Protein AF-A0A7S4BM54-F1 (afdb_monomer_lite)

Secondary structure (DSSP, 8-state):
-HHHHHHHHHHHHHHHHHHTB-TTSPBPPGGGG-TTT-TTSHHHHHHH-SSHHHHHHHHHHHHHHHHHHSSSS-------------------SHHHHHHHHHHHHHHHHHHHHHHHHHTT---TT-HHHHHHHHHHHHTTTSTT--------GGGHHHHHHHHHHHTT-PPPTT---SSS-SS------GGGSGGGSPPPSS-HHHHHHHHHH-HHHHHHHHHHTHHHHHHH-PPPPGGGTT-GGGGGG-S----

Radius of gyration: 24.76 Å; chains: 1; bounding box: 57×51×78 Å

Foldseek 3Di:
DLVVLLLVLLVQLVLCLVVCAAPLLHRHDCQCADPPPRLSHLNNCVVQFQQSVLQVQLVVLVVVVVVVVPPPDDDDDDDDDDDDDDDPDPPPPPVVVSVVSNLVSLLSNLVRSLVCLLVLRDGRSCCSSNVQVCCVVVCPVCVPPDDPADADPVPNLVRQLVVCVVVVPDPDPPDDQPDPRPHDDDPRPPSPPPVNTDDRSDDSVSNVVSCVVPLVSLLSSCLSCVCCCPVVVDDRDPSNPPRPSCVVVPPDPDD

pLDDT: mean 73.87, std 16.99, range [38.0, 97.69]

Structure (mmCIF, N/CA/C/O backbone):
data_AF-A0A7S4BM54-F1
#
_entry.id   AF-A0A7S4BM54-F1
#
loop_
_atom_site.group_PDB
_atom_site.id
_atom_site.type_symbol
_atom_site.label_atom_id
_atom_site.label_alt_id
_atom_site.label_comp_id
_atom_site.label_asym_id
_atom_site.label_entity_id
_atom_site.label_seq_id
_atom_site.pdbx_PDB_ins_code
_atom_site.Cartn_x
_atom_site.Cartn_y
_atom_site.Cartn_z
_atom_site.occupancy
_atom_site.B_iso_or_equiv
_atom_site.auth_seq_id
_atom_site.auth_comp_id
_atom_site.auth_asym_id
_atom_site.auth_atom_id
_atom_site.pdbx_PDB_model_num
ATOM 1 N N . GLU A 1 1 ? -3.125 7.825 11.915 1.00 85.25 1 GLU A N 1
ATOM 2 C CA . GLU A 1 1 ? -4.399 7.607 11.208 1.00 85.25 1 GLU A CA 1
ATOM 3 C C . GLU A 1 1 ? -4.199 6.401 10.283 1.00 85.25 1 GLU A C 1
ATOM 5 O O . GLU A 1 1 ? -3.210 6.404 9.547 1.00 85.25 1 GLU A O 1
ATOM 10 N N . PRO A 1 2 ? -4.967 5.306 10.448 1.00 86.75 2 PRO A N 1
ATOM 11 C CA . PRO A 1 2 ? -4.706 4.036 9.760 1.00 86.75 2 PRO A CA 1
ATOM 12 C C . PRO A 1 2 ? -4.848 4.083 8.234 1.00 86.75 2 PRO A C 1
ATOM 14 O O . PRO A 1 2 ? -4.003 3.514 7.543 1.00 86.75 2 PRO A O 1
ATOM 17 N N . ILE A 1 3 ? -5.817 4.826 7.691 1.00 90.50 3 ILE A N 1
ATOM 18 C CA . ILE A 1 3 ? -6.001 4.931 6.235 1.00 90.50 3 ILE A CA 1
ATOM 19 C C . ILE A 1 3 ? -4.800 5.628 5.591 1.00 90.50 3 ILE A C 1
ATOM 21 O O . ILE A 1 3 ? -4.271 5.169 4.582 1.00 90.50 3 ILE A O 1
ATOM 25 N N . GLY A 1 4 ? -4.286 6.687 6.209 1.00 90.75 4 GLY A N 1
ATOM 26 C CA . GLY A 1 4 ? -3.081 7.370 5.756 1.00 90.75 4 GLY A CA 1
ATOM 27 C C . GLY A 1 4 ? -1.843 6.474 5.762 1.00 90.75 4 GLY A C 1
ATOM 28 O O . GLY A 1 4 ? -0.995 6.620 4.881 1.00 90.75 4 GLY A O 1
ATOM 29 N N . ARG A 1 5 ? -1.750 5.511 6.693 1.00 87.25 5 ARG A N 1
ATOM 30 C CA . ARG A 1 5 ? -0.697 4.481 6.658 1.00 87.25 5 ARG A CA 1
ATOM 31 C C . ARG A 1 5 ? -0.871 3.554 5.462 1.00 87.25 5 ARG A C 1
ATOM 33 O O . ARG A 1 5 ? 0.091 3.381 4.726 1.00 87.25 5 ARG A O 1
ATOM 40 N N . PHE A 1 6 ? -2.079 3.046 5.221 1.00 90.88 6 PHE A N 1
ATOM 41 C CA . PHE A 1 6 ? -2.375 2.232 4.038 1.00 90.88 6 PHE A CA 1
ATOM 42 C C . PHE A 1 6 ? -1.980 2.942 2.733 1.00 90.88 6 PHE A C 1
ATOM 44 O O . PHE A 1 6 ? -1.243 2.383 1.919 1.00 90.88 6 PHE A O 1
ATOM 51 N N . VAL A 1 7 ? -2.390 4.205 2.564 1.00 93.31 7 VAL A N 1
ATOM 52 C CA . VAL A 1 7 ? -2.039 5.008 1.379 1.00 93.31 7 VAL A CA 1
ATOM 53 C C . VAL A 1 7 ? -0.525 5.203 1.267 1.00 93.31 7 VAL A C 1
ATOM 55 O O . VAL A 1 7 ? 0.030 5.091 0.175 1.00 93.31 7 VAL A O 1
ATOM 58 N N . ALA A 1 8 ? 0.169 5.472 2.377 1.00 89.19 8 ALA A N 1
ATOM 59 C CA . ALA A 1 8 ? 1.625 5.585 2.369 1.00 89.19 8 ALA A CA 1
ATOM 60 C C . ALA A 1 8 ? 2.304 4.270 1.949 1.00 89.19 8 ALA A C 1
ATOM 62 O O . ALA A 1 8 ? 3.226 4.309 1.136 1.00 89.19 8 ALA A O 1
ATOM 63 N N . SER A 1 9 ? 1.815 3.126 2.432 1.00 88.38 9 SER A N 1
ATOM 64 C CA . SER A 1 9 ? 2.368 1.811 2.103 1.00 88.38 9 SER A CA 1
ATOM 65 C C . SER A 1 9 ? 2.139 1.407 0.644 1.00 88.38 9 SER A C 1
ATOM 67 O O . SER A 1 9 ? 3.041 0.824 0.049 1.00 88.38 9 SER A O 1
ATOM 69 N N . ILE A 1 10 ? 1.004 1.771 0.025 1.00 91.94 10 ILE A N 1
ATOM 70 C CA . ILE A 1 10 ? 0.816 1.609 -1.434 1.00 91.94 10 ILE A CA 1
ATOM 71 C C . ILE A 1 10 ? 1.948 2.316 -2.182 1.00 91.94 10 ILE A C 1
ATOM 73 O O . ILE A 1 10 ? 2.591 1.733 -3.052 1.00 91.94 10 ILE A O 1
ATOM 77 N N . PHE A 1 11 ? 2.189 3.584 -1.847 1.00 90.69 11 PHE A N 1
ATOM 78 C CA . PHE A 1 11 ? 3.183 4.403 -2.538 1.00 90.69 11 PHE A CA 1
ATOM 79 C C . PHE A 1 11 ? 4.587 3.851 -2.354 1.00 90.69 11 PHE A C 1
ATOM 81 O O . PHE A 1 11 ? 5.348 3.799 -3.310 1.00 90.69 11 PHE A O 1
ATOM 88 N N . GLU A 1 12 ? 4.901 3.377 -1.158 1.00 85.75 12 GLU A N 1
ATOM 89 C CA . GLU A 1 12 ? 6.170 2.725 -0.878 1.00 85.75 12 GLU A CA 1
ATOM 90 C C . GLU A 1 12 ? 6.376 1.456 -1.719 1.00 85.75 12 GLU A C 1
ATOM 92 O O . GLU A 1 12 ? 7.432 1.305 -2.331 1.00 85.75 12 GLU A O 1
ATOM 97 N N . VAL A 1 13 ? 5.363 0.587 -1.830 1.00 88.69 13 VAL A N 1
ATOM 98 C CA . VAL A 1 13 ? 5.416 -0.599 -2.706 1.00 88.69 13 VAL A CA 1
ATOM 99 C C . VAL A 1 13 ? 5.668 -0.188 -4.156 1.00 88.69 13 VAL A C 1
ATOM 101 O O . VAL A 1 13 ? 6.574 -0.714 -4.803 1.00 88.69 13 VAL A O 1
ATOM 104 N N . LEU A 1 14 ? 4.885 0.763 -4.668 1.00 90.19 14 LEU A N 1
ATOM 105 C CA . LEU A 1 14 ? 4.969 1.196 -6.062 1.00 90.19 14 LEU A CA 1
ATOM 106 C C . LEU A 1 14 ? 6.303 1.884 -6.371 1.00 90.19 14 LEU A C 1
ATOM 108 O O . LEU A 1 14 ? 6.924 1.581 -7.389 1.00 90.19 14 LEU A O 1
ATOM 112 N N . GLU A 1 15 ? 6.764 2.776 -5.492 1.00 86.12 15 GLU A N 1
ATOM 113 C CA . GLU A 1 15 ? 8.052 3.460 -5.620 1.00 86.12 15 GLU A CA 1
ATOM 114 C C . GLU A 1 15 ? 9.202 2.457 -5.630 1.00 86.12 15 GLU A C 1
ATOM 116 O O . GLU A 1 15 ? 10.060 2.540 -6.507 1.00 86.12 15 GLU A O 1
ATOM 121 N N . ARG A 1 16 ? 9.218 1.493 -4.703 1.00 83.38 16 ARG A N 1
ATOM 122 C CA . ARG A 1 16 ? 10.263 0.462 -4.645 1.00 83.38 16 ARG A CA 1
ATOM 123 C C . ARG A 1 16 ? 10.266 -0.401 -5.896 1.00 83.38 16 ARG A C 1
ATOM 125 O O . ARG A 1 16 ? 11.326 -0.641 -6.471 1.00 83.38 16 ARG A O 1
ATOM 132 N N . LEU A 1 17 ? 9.086 -0.814 -6.360 1.00 85.56 17 LEU A N 1
ATOM 133 C CA . LEU A 1 17 ? 8.970 -1.664 -7.539 1.00 85.56 17 LEU A CA 1
ATOM 134 C C . LEU A 1 17 ? 9.463 -0.957 -8.807 1.00 85.56 17 LEU A C 1
ATOM 136 O O . LEU A 1 17 ? 10.240 -1.534 -9.568 1.00 85.56 17 LEU A O 1
ATOM 140 N N . ILE A 1 18 ? 9.024 0.288 -9.014 1.00 84.50 18 ILE A N 1
ATOM 141 C CA . ILE A 1 18 ? 9.317 1.072 -10.219 1.00 84.50 18 ILE A CA 1
ATOM 142 C C . ILE A 1 18 ? 10.768 1.558 -10.221 1.00 84.50 18 ILE A C 1
ATOM 144 O O . ILE A 1 18 ? 11.438 1.464 -11.248 1.00 84.50 18 ILE A O 1
ATOM 148 N N . ASN A 1 19 ? 11.269 2.037 -9.079 1.00 82.00 19 ASN A N 1
ATOM 149 C CA . ASN A 1 19 ? 12.640 2.545 -8.965 1.00 82.00 19 ASN A CA 1
ATOM 150 C C . ASN A 1 19 ? 13.676 1.443 -8.727 1.00 82.00 19 ASN A C 1
ATOM 152 O O . ASN A 1 19 ? 14.871 1.714 -8.773 1.00 82.00 19 ASN A O 1
ATOM 156 N N . ARG A 1 20 ? 13.230 0.207 -8.478 1.00 86.50 20 ARG A N 1
ATOM 157 C CA . ARG A 1 20 ? 14.084 -0.924 -8.107 1.00 86.50 20 ARG A CA 1
ATOM 158 C C . ARG A 1 20 ? 14.929 -0.656 -6.870 1.00 86.50 20 ARG A C 1
ATOM 160 O O . ARG A 1 20 ? 16.085 -1.051 -6.826 1.00 86.50 20 ARG A O 1
ATOM 167 N N . VAL A 1 21 ? 14.348 -0.003 -5.868 1.00 81.00 21 VAL A N 1
ATOM 168 C CA . VAL A 1 21 ? 15.025 0.334 -4.606 1.00 81.00 21 VAL A CA 1
ATOM 169 C C . VAL A 1 21 ? 14.474 -0.476 -3.437 1.00 81.00 21 VAL A C 1
ATOM 171 O O . VAL A 1 21 ? 13.279 -0.763 -3.369 1.00 81.00 21 VAL A O 1
ATOM 174 N N . SER A 1 22 ? 15.356 -0.863 -2.526 1.00 73.88 22 SER A N 1
ATOM 175 C CA . SER A 1 22 ? 15.054 -1.644 -1.330 1.00 73.88 22 SER A CA 1
ATOM 176 C C . SER A 1 22 ? 14.408 -0.766 -0.238 1.00 73.88 22 SER A C 1
ATOM 178 O O . SER A 1 22 ? 14.316 0.455 -0.393 1.00 73.88 22 SER A O 1
ATOM 180 N N . PRO A 1 23 ? 13.999 -1.343 0.909 1.00 66.56 23 PRO A N 1
ATOM 181 C CA . PRO A 1 23 ? 13.606 -0.560 2.082 1.00 66.56 23 PRO A CA 1
ATOM 182 C C . PRO A 1 23 ? 14.691 0.386 2.615 1.00 66.56 23 PRO A C 1
ATOM 184 O O . PRO A 1 23 ? 14.371 1.468 3.101 1.00 66.56 23 PRO A O 1
ATOM 187 N N . SER A 1 24 ? 15.970 -0.002 2.519 1.00 64.31 24 SER A N 1
ATOM 188 C CA . SER A 1 24 ? 17.108 0.864 2.866 1.00 64.31 24 SER A CA 1
ATOM 189 C C . SER A 1 24 ? 17.326 1.975 1.834 1.00 64.31 24 SER A C 1
ATOM 191 O O . SER A 1 24 ? 17.975 2.973 2.142 1.00 64.31 24 SER A O 1
ATOM 193 N N . GLY A 1 25 ? 16.717 1.838 0.652 1.00 69.06 25 GLY A N 1
ATOM 194 C CA . GLY A 1 25 ? 16.826 2.733 -0.492 1.00 69.06 25 GLY A CA 1
ATOM 195 C C . GLY A 1 25 ? 17.888 2.295 -1.514 1.00 69.06 25 GLY A C 1
ATOM 196 O O . GLY A 1 25 ? 17.939 2.816 -2.627 1.00 69.06 25 GLY A O 1
ATOM 197 N N . GLU A 1 26 ? 18.693 1.291 -1.184 1.00 76.12 26 GLU A N 1
ATOM 198 C CA . GLU A 1 26 ? 19.717 0.758 -2.078 1.00 76.12 26 GLU A CA 1
ATOM 199 C C . GLU A 1 26 ? 19.082 0.149 -3.333 1.00 76.12 26 GLU A C 1
ATOM 201 O O . GLU A 1 26 ? 17.988 -0.420 -3.285 1.00 76.12 26 GLU A O 1
ATOM 206 N N . LEU A 1 27 ? 19.778 0.219 -4.470 1.00 82.62 27 LEU A N 1
ATOM 207 C CA . LEU A 1 27 ? 19.321 -0.456 -5.680 1.00 82.62 27 LEU A CA 1
ATOM 208 C C . LEU A 1 27 ? 19.253 -1.971 -5.426 1.00 82.62 27 LEU A C 1
ATOM 210 O O . LEU A 1 27 ? 20.235 -2.593 -5.022 1.00 82.62 27 LEU A O 1
ATOM 214 N N . MET A 1 28 ? 18.092 -2.566 -5.676 1.00 82.25 28 MET A N 1
ATOM 215 C CA . MET A 1 28 ? 17.886 -4.002 -5.558 1.00 82.25 28 MET A CA 1
ATOM 216 C C . MET A 1 28 ? 18.603 -4.745 -6.682 1.00 82.25 28 MET A C 1
ATOM 218 O O . MET A 1 28 ? 18.682 -4.274 -7.820 1.00 82.25 28 MET A O 1
ATOM 222 N N . ASP A 1 29 ? 19.085 -5.944 -6.360 1.00 87.62 29 ASP A N 1
ATOM 223 C CA . ASP A 1 29 ? 19.767 -6.807 -7.318 1.00 87.62 29 ASP A CA 1
ATOM 224 C C . ASP A 1 29 ? 18.873 -7.094 -8.536 1.00 87.62 29 ASP A C 1
ATOM 226 O O . ASP A 1 29 ? 17.677 -7.374 -8.408 1.00 87.62 29 ASP A O 1
ATOM 230 N N . ALA A 1 30 ? 19.450 -7.040 -9.738 1.00 89.19 30 ALA A N 1
ATOM 231 C CA . ALA A 1 30 ? 18.713 -7.260 -10.978 1.00 89.19 30 ALA A CA 1
ATOM 232 C C . ALA A 1 30 ? 18.028 -8.638 -11.024 1.00 89.19 30 ALA A C 1
ATOM 234 O O . ALA A 1 30 ? 16.955 -8.754 -11.621 1.00 89.19 30 ALA A O 1
ATOM 235 N N . SER A 1 31 ? 18.596 -9.654 -10.362 1.00 90.19 31 SER A N 1
ATOM 236 C CA . SER A 1 31 ? 18.012 -10.996 -10.226 1.00 90.19 31 SER A CA 1
ATOM 237 C C . SER A 1 31 ? 16.622 -10.990 -9.587 1.00 90.19 31 SER A C 1
ATOM 239 O O . SER A 1 31 ? 15.810 -11.855 -9.916 1.00 90.19 31 SER A O 1
ATOM 241 N N . MET A 1 32 ? 16.293 -9.977 -8.773 1.00 86.38 32 MET A N 1
ATOM 242 C CA . MET A 1 32 ? 14.955 -9.807 -8.197 1.00 86.38 32 MET A CA 1
ATOM 243 C C . MET A 1 32 ? 13.871 -9.658 -9.273 1.00 86.38 32 MET A C 1
ATOM 245 O O . MET A 1 32 ? 12.721 -10.024 -9.044 1.00 86.38 32 MET A O 1
ATOM 249 N N . TYR A 1 33 ? 14.239 -9.157 -10.453 1.00 88.50 33 TYR A N 1
ATOM 250 C CA . TYR A 1 33 ? 13.338 -8.815 -11.556 1.00 88.50 33 TYR A CA 1
ATOM 251 C C . TYR A 1 33 ? 13.449 -9.751 -12.761 1.00 88.50 33 TYR A C 1
ATOM 253 O O . TYR A 1 33 ? 12.728 -9.571 -13.743 1.00 88.50 33 TYR A O 1
ATOM 261 N N . VAL A 1 34 ? 14.368 -10.719 -12.729 1.00 90.81 34 VAL A N 1
ATOM 262 C CA . VAL A 1 34 ? 14.611 -11.621 -13.860 1.00 90.81 34 VAL A CA 1
ATOM 263 C C . VAL A 1 34 ? 13.415 -12.548 -14.061 1.00 90.81 34 VAL A C 1
ATOM 265 O O . VAL A 1 34 ? 12.953 -13.210 -13.137 1.00 90.81 34 VAL A O 1
ATOM 268 N N . GLU A 1 35 ? 12.922 -12.627 -15.291 1.00 91.06 35 GLU A N 1
ATOM 269 C CA . GLU A 1 35 ? 11.864 -13.564 -15.659 1.00 91.06 35 GLU A CA 1
ATOM 270 C C . GLU A 1 35 ? 12.379 -15.017 -15.721 1.00 91.06 35 GLU A C 1
ATOM 272 O O . GLU A 1 35 ? 13.525 -15.247 -16.114 1.00 91.06 35 GLU A O 1
ATOM 277 N N . PRO A 1 36 ? 11.537 -16.021 -15.406 1.00 86.06 36 PRO A N 1
ATOM 278 C CA . PRO A 1 36 ? 10.170 -15.907 -14.885 1.00 86.06 36 PRO A CA 1
ATOM 279 C C . PRO A 1 36 ? 10.086 -15.985 -13.353 1.00 86.06 36 PRO A C 1
ATOM 281 O O . PRO A 1 36 ? 8.991 -16.069 -12.803 1.00 86.06 36 PRO A O 1
ATOM 284 N N . SER A 1 37 ? 11.229 -16.084 -12.669 1.00 85.12 37 SER A N 1
ATOM 285 C CA . SER A 1 37 ? 11.307 -16.561 -11.283 1.00 85.12 37 SER A CA 1
ATOM 286 C C . SER A 1 37 ? 11.770 -15.518 -10.274 1.00 85.12 37 SER A C 1
ATOM 288 O O . SER A 1 37 ? 11.737 -15.790 -9.076 1.00 85.12 37 SER A O 1
ATOM 290 N N . GLY A 1 38 ? 12.220 -14.348 -10.725 1.00 86.94 38 GLY A N 1
ATOM 291 C CA . GLY A 1 38 ? 12.549 -13.240 -9.839 1.00 86.94 38 GLY A CA 1
ATOM 292 C C . GLY A 1 38 ? 11.322 -12.880 -8.990 1.00 86.94 38 GLY A C 1
ATOM 293 O O . GLY A 1 38 ? 10.222 -12.781 -9.544 1.00 86.94 38 GLY A O 1
ATOM 294 N N . PRO A 1 39 ? 11.460 -12.692 -7.666 1.00 84.25 39 PRO A N 1
ATOM 295 C CA . PRO A 1 39 ? 10.330 -12.424 -6.770 1.00 84.25 39 PRO A CA 1
ATOM 296 C C . PRO A 1 39 ? 9.548 -11.148 -7.117 1.00 84.25 39 PRO A C 1
ATOM 298 O O . PRO A 1 39 ? 8.388 -11.022 -6.735 1.00 84.25 39 PRO A O 1
ATOM 301 N N . LEU A 1 40 ? 10.166 -10.220 -7.849 1.00 87.06 40 LEU A N 1
ATOM 302 C CA . LEU A 1 40 ? 9.572 -8.983 -8.359 1.00 87.06 40 LEU A CA 1
ATOM 303 C C . LEU A 1 40 ? 9.440 -8.986 -9.895 1.00 87.06 40 LEU A C 1
ATOM 305 O O . LEU A 1 40 ? 9.261 -7.931 -10.505 1.00 87.06 40 LEU A O 1
ATOM 309 N N . SER A 1 41 ? 9.552 -10.152 -10.538 1.00 89.69 41 SER A N 1
ATOM 310 C CA . SER A 1 41 ? 9.290 -10.302 -11.974 1.00 89.69 41 SER A CA 1
ATOM 311 C C . SER A 1 41 ? 7.808 -10.069 -12.290 1.00 89.69 41 SER A C 1
ATOM 313 O O . SER A 1 41 ? 6.931 -10.293 -11.448 1.00 89.69 41 SER A O 1
ATOM 315 N N . ALA A 1 42 ? 7.502 -9.640 -13.515 1.00 90.38 42 ALA A N 1
ATOM 316 C CA . ALA A 1 42 ? 6.129 -9.365 -13.926 1.00 90.38 42 ALA A CA 1
ATOM 317 C C . ALA A 1 42 ? 5.278 -10.645 -13.925 1.00 90.38 42 ALA A C 1
ATOM 319 O O . ALA A 1 42 ? 4.100 -10.598 -13.554 1.00 90.38 42 ALA A O 1
ATOM 320 N N . THR A 1 43 ? 5.866 -11.796 -14.279 1.00 91.12 43 THR A N 1
ATOM 321 C CA . THR A 1 43 ? 5.177 -13.095 -14.199 1.00 91.12 43 THR A CA 1
ATOM 322 C C . THR A 1 43 ? 4.810 -13.460 -12.766 1.00 91.12 43 THR A C 1
ATOM 324 O O . THR A 1 43 ? 3.687 -13.902 -12.531 1.00 91.12 43 THR A O 1
ATOM 327 N N . VAL A 1 44 ? 5.716 -13.274 -11.801 1.00 88.50 44 VAL A N 1
ATOM 328 C CA . VAL A 1 44 ? 5.409 -13.567 -10.393 1.00 88.50 44 VAL A CA 1
ATOM 329 C C . VAL A 1 44 ? 4.337 -12.610 -9.882 1.00 88.50 44 VAL A C 1
ATOM 331 O O . VAL A 1 44 ? 3.294 -13.078 -9.437 1.00 88.50 44 VAL A O 1
ATOM 334 N N . LEU A 1 45 ? 4.529 -11.296 -10.034 1.00 90.19 45 LEU A N 1
ATOM 335 C CA . LEU A 1 45 ? 3.586 -10.290 -9.530 1.00 90.19 45 LEU A CA 1
ATOM 336 C C . LEU A 1 45 ? 2.185 -10.446 -10.129 1.00 90.19 45 LEU A C 1
ATOM 338 O O . LEU A 1 45 ? 1.204 -10.406 -9.402 1.00 90.19 45 LEU A O 1
ATOM 342 N N . SER A 1 46 ? 2.071 -10.696 -11.436 1.00 90.62 46 SER A N 1
ATOM 343 C CA . SER A 1 46 ? 0.762 -10.919 -12.075 1.00 90.62 46 SER A CA 1
ATOM 344 C C . SER A 1 46 ? 0.023 -12.164 -11.577 1.00 90.62 46 SER A C 1
ATOM 346 O O . SER A 1 46 ? -1.192 -12.249 -11.744 1.00 90.62 46 SER A O 1
ATOM 348 N N . ARG A 1 47 ? 0.734 -13.135 -10.992 1.00 89.44 47 ARG A N 1
ATOM 349 C CA . ARG A 1 47 ? 0.146 -14.361 -10.433 1.00 89.44 47 ARG A CA 1
ATOM 350 C C . ARG A 1 47 ? -0.127 -14.265 -8.941 1.00 89.44 47 ARG A C 1
ATOM 352 O O . ARG A 1 47 ? -0.981 -14.998 -8.452 1.00 89.44 47 ARG A O 1
ATOM 359 N N . THR A 1 48 ? 0.631 -13.443 -8.224 1.00 86.38 48 THR A N 1
ATOM 360 C CA . THR A 1 48 ? 0.576 -13.376 -6.761 1.00 86.38 48 THR A CA 1
ATOM 361 C C . THR A 1 48 ? -0.157 -12.154 -6.240 1.00 86.38 48 THR A C 1
ATOM 363 O O . THR A 1 48 ? -0.538 -12.170 -5.075 1.00 86.38 48 THR A O 1
ATOM 366 N N . THR A 1 49 ? -0.375 -11.122 -7.060 1.00 92.00 49 THR A N 1
ATOM 367 C CA . THR A 1 49 ? -1.035 -9.890 -6.622 1.00 92.00 49 THR A CA 1
ATOM 368 C C . THR A 1 49 ? -2.172 -9.478 -7.547 1.00 92.00 49 THR A C 1
ATOM 370 O O . THR A 1 49 ? -2.112 -9.613 -8.773 1.00 92.00 49 THR A O 1
ATOM 373 N N . SER A 1 50 ? -3.221 -8.926 -6.946 1.00 94.88 50 SER A N 1
ATOM 374 C CA . SER A 1 50 ? -4.395 -8.415 -7.655 1.00 94.88 50 SER A CA 1
ATOM 375 C C . SER A 1 50 ? -4.170 -6.989 -8.165 1.00 94.88 50 SER A C 1
ATOM 377 O O . SER A 1 50 ? -4.778 -6.576 -9.151 1.00 94.88 50 SER A O 1
ATOM 379 N N . TRP A 1 51 ? -3.278 -6.222 -7.527 1.00 94.25 51 TRP A N 1
ATOM 380 C CA . TRP A 1 51 ? -3.003 -4.823 -7.887 1.00 94.25 51 TRP A CA 1
ATOM 381 C C . TRP A 1 51 ? -2.082 -4.659 -9.109 1.00 94.25 51 TRP A C 1
ATOM 383 O O . TRP A 1 51 ? -2.081 -3.598 -9.740 1.00 94.25 51 TRP A O 1
ATOM 393 N N . HIS A 1 52 ? -1.297 -5.677 -9.486 1.00 94.31 52 HIS A N 1
ATOM 394 C CA . HIS A 1 52 ? -0.272 -5.515 -10.525 1.00 94.31 52 HIS A CA 1
ATOM 395 C C . HIS A 1 52 ? -0.855 -5.268 -11.927 1.00 94.31 52 HIS A C 1
ATOM 397 O O . HIS A 1 52 ? -0.382 -4.381 -12.637 1.00 94.31 52 HIS A O 1
ATOM 403 N N . ALA A 1 53 ? -1.903 -5.989 -12.337 1.00 95.12 53 ALA A N 1
ATOM 404 C CA . ALA A 1 53 ? -2.528 -5.770 -13.648 1.00 95.12 53 ALA A CA 1
ATOM 405 C C . ALA A 1 53 ? -3.172 -4.365 -13.795 1.00 95.12 53 ALA A C 1
ATOM 407 O O . ALA A 1 53 ? -2.926 -3.699 -14.810 1.00 95.12 53 ALA A O 1
ATOM 408 N N . PRO A 1 54 ? -3.910 -3.842 -12.793 1.00 96.00 54 PRO A N 1
ATOM 409 C CA . PRO A 1 54 ? -4.349 -2.444 -12.780 1.00 96.00 54 PRO A CA 1
ATOM 410 C C . PRO A 1 54 ? -3.203 -1.428 -12.886 1.00 96.00 54 PRO A C 1
ATOM 412 O O . PRO A 1 54 ? -3.315 -0.448 -13.626 1.00 96.00 54 PRO A O 1
ATOM 415 N N . LEU A 1 55 ? -2.065 -1.673 -12.219 1.00 94.44 55 LEU A N 1
ATOM 416 C CA . LEU A 1 55 ? -0.887 -0.806 -12.339 1.00 94.44 55 LEU A CA 1
ATOM 417 C C . LEU A 1 55 ? -0.378 -0.743 -13.785 1.00 94.44 55 LEU A C 1
ATOM 419 O O . LEU A 1 55 ? -0.127 0.348 -14.298 1.00 94.44 55 LEU A O 1
ATOM 423 N N . GLN A 1 56 ? -0.255 -1.890 -14.458 1.00 94.12 56 GLN A N 1
ATOM 424 C CA . GLN A 1 56 ? 0.174 -1.933 -15.862 1.00 94.12 56 GLN A CA 1
ATOM 425 C C . GLN A 1 56 ? -0.787 -1.151 -16.770 1.00 94.12 56 GLN A C 1
ATOM 427 O O . GLN A 1 56 ? -0.349 -0.423 -17.663 1.00 94.12 56 GLN A O 1
ATOM 432 N N . THR A 1 57 ? -2.091 -1.223 -16.489 1.00 94.50 57 THR A N 1
ATOM 433 C CA . THR A 1 57 ? -3.113 -0.439 -17.199 1.00 94.50 57 THR A CA 1
ATOM 434 C C . THR A 1 57 ? -2.885 1.065 -17.021 1.00 94.50 57 THR A C 1
ATOM 436 O O . THR A 1 57 ? -2.874 1.808 -18.003 1.00 94.50 57 THR A O 1
ATOM 439 N N . LEU A 1 58 ? -2.622 1.528 -15.794 1.00 93.69 58 LEU A N 1
ATOM 440 C CA . LEU A 1 58 ? -2.325 2.941 -15.521 1.00 93.69 58 LEU A CA 1
ATOM 441 C C . LEU A 1 58 ? -1.061 3.427 -16.236 1.00 93.69 58 LEU A C 1
ATOM 443 O O . LEU A 1 58 ? -1.057 4.520 -16.809 1.00 93.69 58 LEU A O 1
ATOM 447 N N . LEU A 1 59 ? -0.002 2.616 -16.240 1.00 91.56 59 LEU A N 1
ATOM 448 C CA . LEU A 1 59 ? 1.241 2.937 -16.942 1.00 91.56 59 LEU A CA 1
ATOM 449 C C . LEU A 1 59 ? 1.016 3.054 -18.461 1.00 91.56 59 LEU A C 1
ATOM 451 O O . LEU A 1 59 ? 1.509 3.999 -19.083 1.00 91.56 59 LEU A O 1
ATOM 455 N N . ALA A 1 60 ? 0.211 2.162 -19.049 1.00 91.38 60 ALA A N 1
ATOM 456 C CA . ALA A 1 60 ? -0.132 2.194 -20.473 1.00 91.38 60 ALA A CA 1
ATOM 457 C C . ALA A 1 60 ? -0.971 3.429 -20.863 1.00 91.38 60 ALA A C 1
ATOM 459 O O . ALA A 1 60 ? -0.712 4.064 -21.894 1.00 91.38 60 ALA A O 1
ATOM 460 N N . LEU A 1 61 ? -1.941 3.815 -20.026 1.00 90.00 61 LEU A N 1
ATOM 461 C CA . LEU A 1 61 ? -2.756 5.021 -20.231 1.00 90.00 61 LEU A CA 1
ATOM 462 C C . LEU A 1 61 ? -1.901 6.300 -20.196 1.00 90.00 61 LEU A C 1
ATOM 464 O O . LEU A 1 61 ? -2.105 7.220 -20.997 1.00 90.00 61 LEU A O 1
ATOM 468 N N . ASN A 1 62 ? -0.899 6.346 -19.316 1.00 85.62 62 ASN A N 1
ATOM 469 C CA . ASN A 1 62 ? 0.006 7.489 -19.213 1.00 85.62 62 ASN A CA 1
ATOM 470 C C . ASN A 1 62 ? 0.970 7.585 -20.407 1.00 85.62 62 ASN A C 1
ATOM 472 O O . ASN A 1 62 ? 1.177 8.670 -20.951 1.00 85.62 62 ASN A O 1
ATOM 476 N N . GLY A 1 63 ? 1.500 6.451 -20.880 1.00 79.69 63 GLY A N 1
ATOM 477 C CA . GLY A 1 63 ? 2.343 6.408 -22.082 1.00 79.69 63 GLY A CA 1
ATOM 478 C C . GLY A 1 63 ? 1.602 6.847 -23.353 1.00 79.69 63 GLY A C 1
ATOM 479 O O . GLY A 1 63 ? 2.147 7.587 -24.174 1.00 79.69 63 GLY A O 1
ATOM 480 N N . SER A 1 64 ? 0.327 6.469 -23.479 1.00 71.06 64 SER A N 1
ATOM 481 C CA . SER A 1 64 ? -0.522 6.833 -24.626 1.00 71.06 64 SER A CA 1
ATOM 482 C C . SER A 1 64 ? -0.812 8.339 -24.697 1.00 71.06 64 SER A C 1
ATOM 484 O O . SER A 1 64 ? -0.887 8.915 -25.783 1.00 71.06 64 SER A O 1
ATOM 486 N N . SER A 1 65 ? -0.903 8.999 -23.539 1.00 60.25 65 SER A N 1
ATOM 487 C CA . SER A 1 65 ? -1.160 10.442 -23.432 1.00 60.25 65 SER A CA 1
ATOM 488 C C . SER A 1 65 ? 0.025 11.293 -23.914 1.00 60.25 65 SER A C 1
ATOM 490 O O . SER A 1 65 ? -0.167 12.382 -24.455 1.00 60.25 65 SER A O 1
ATOM 492 N N . HIS A 1 66 ? 1.257 10.785 -23.788 1.00 55.44 66 HIS A N 1
ATOM 493 C CA . HIS A 1 66 ? 2.458 11.463 -24.285 1.00 55.44 66 HIS A CA 1
ATOM 494 C C . HIS A 1 66 ? 2.687 11.272 -25.792 1.00 55.44 66 HIS A C 1
ATOM 496 O O . HIS A 1 66 ? 3.151 12.200 -26.456 1.00 55.44 66 HIS A O 1
ATOM 502 N N . ALA A 1 67 ? 2.310 10.121 -26.360 1.00 49.97 67 ALA A N 1
ATOM 503 C CA . ALA A 1 67 ? 2.448 9.864 -27.797 1.00 49.97 67 ALA A CA 1
ATOM 504 C C . ALA A 1 67 ? 1.500 10.729 -28.658 1.00 49.97 67 ALA A C 1
ATOM 506 O O . ALA A 1 67 ? 1.875 11.171 -29.747 1.00 49.97 67 ALA A O 1
ATOM 507 N N . ALA A 1 68 ? 0.297 11.032 -28.154 1.00 51.50 68 ALA A N 1
ATOM 508 C CA . ALA A 1 68 ? -0.696 11.838 -28.868 1.00 51.50 68 ALA A CA 1
ATOM 509 C C . ALA A 1 68 ? -0.286 13.318 -29.039 1.00 51.50 68 ALA A C 1
ATOM 511 O O . ALA A 1 68 ? -0.639 13.935 -30.042 1.00 51.50 68 ALA A O 1
ATOM 512 N N . ASN A 1 69 ? 0.510 13.874 -28.117 1.00 47.31 69 ASN A N 1
ATOM 513 C CA . ASN A 1 69 ? 0.971 15.269 -28.177 1.00 47.31 69 ASN A CA 1
ATOM 514 C C . ASN A 1 69 ? 2.287 15.469 -28.956 1.00 47.31 69 ASN A C 1
ATOM 516 O O . ASN A 1 69 ? 2.635 16.602 -29.279 1.00 47.31 69 ASN A O 1
ATOM 520 N N . GLY A 1 70 ? 3.016 14.397 -29.286 1.00 43.81 70 GLY A N 1
ATOM 521 C CA . GLY A 1 70 ? 4.299 14.469 -30.002 1.00 43.81 70 GLY A CA 1
ATOM 522 C C . GLY A 1 70 ? 4.203 14.450 -31.533 1.00 43.81 70 GLY A C 1
ATOM 523 O O . GLY A 1 70 ? 5.211 14.639 -32.206 1.00 43.81 70 GLY A O 1
ATOM 524 N N . SER A 1 71 ? 3.014 14.232 -32.104 1.00 44.72 71 SER A N 1
ATOM 525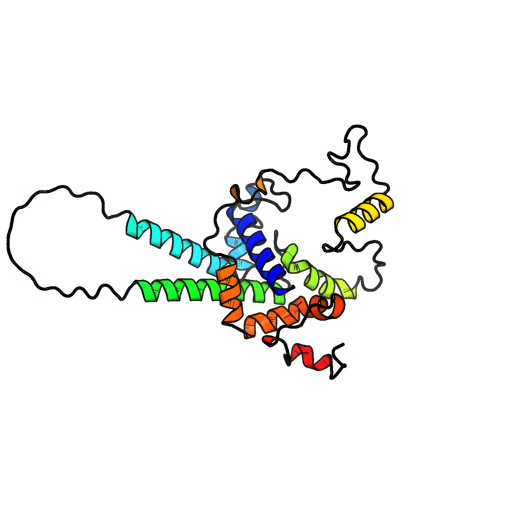 C CA . SER A 1 71 ? 2.847 13.999 -33.553 1.00 44.72 71 SER A CA 1
ATOM 526 C C . SER A 1 71 ? 2.450 15.242 -34.367 1.00 44.72 71 SER A C 1
ATOM 528 O O . SER A 1 71 ? 2.166 15.134 -35.558 1.00 44.72 71 SER A O 1
ATOM 530 N N . ALA A 1 72 ? 2.462 16.437 -33.768 1.00 45.00 72 ALA A N 1
ATOM 531 C CA . ALA A 1 72 ? 2.104 17.695 -34.433 1.00 45.00 72 ALA A CA 1
ATOM 532 C C . ALA A 1 72 ? 3.325 18.596 -34.706 1.00 45.00 72 ALA A C 1
ATOM 534 O O . ALA A 1 72 ? 3.303 19.777 -34.380 1.00 45.00 72 ALA A O 1
ATOM 535 N N . ALA A 1 73 ? 4.414 18.063 -35.272 1.00 48.09 73 ALA A N 1
ATOM 536 C CA . ALA A 1 73 ? 5.559 18.900 -35.650 1.00 48.09 73 ALA A CA 1
ATOM 537 C C . ALA A 1 73 ? 6.451 18.315 -36.760 1.00 48.09 73 ALA A C 1
ATOM 539 O O . ALA A 1 73 ? 7.667 18.307 -36.615 1.00 48.09 73 ALA A O 1
ATOM 540 N N . HIS A 1 74 ? 5.897 17.868 -37.894 1.00 47.16 74 HIS A N 1
ATOM 541 C CA . HIS A 1 74 ? 6.650 17.925 -39.158 1.00 47.16 74 HIS A CA 1
ATOM 542 C C . HIS A 1 74 ? 5.760 17.724 -40.391 1.00 47.16 74 HIS A C 1
ATOM 544 O O . HIS A 1 74 ? 5.481 16.600 -40.794 1.00 47.16 74 HIS A O 1
ATOM 550 N N . ARG A 1 75 ? 5.344 18.826 -41.022 1.00 41.47 75 ARG A N 1
ATOM 551 C CA . ARG A 1 75 ? 5.109 18.898 -42.473 1.00 41.47 75 ARG A CA 1
ATOM 552 C C . ARG A 1 75 ? 5.137 20.362 -42.898 1.00 41.47 75 ARG A C 1
ATOM 554 O O . ARG A 1 75 ? 4.176 21.097 -42.703 1.00 41.47 75 ARG A O 1
ATOM 561 N N . GLY A 1 76 ? 6.283 20.780 -43.428 1.00 45.50 76 GLY A N 1
ATOM 562 C CA . GLY A 1 76 ? 6.385 21.987 -44.237 1.00 45.50 76 GLY A CA 1
ATOM 563 C C . GLY A 1 76 ? 5.731 21.761 -45.600 1.00 45.50 76 GLY A C 1
ATOM 564 O O . GLY A 1 76 ? 5.798 20.660 -46.146 1.00 45.50 76 GLY A O 1
ATOM 565 N N . GLY A 1 77 ? 5.100 22.803 -46.132 1.00 38.00 77 GLY A N 1
ATOM 566 C CA . GLY A 1 77 ? 4.510 22.804 -47.467 1.00 38.00 77 GLY A CA 1
ATOM 567 C C . GLY A 1 77 ? 3.477 23.913 -47.611 1.00 38.00 77 GLY A C 1
ATOM 568 O O . GLY A 1 77 ? 2.372 23.804 -47.096 1.00 38.00 77 GLY A O 1
ATOM 569 N N . THR A 1 78 ? 3.888 24.989 -48.271 1.00 49.03 78 THR A N 1
ATOM 570 C CA . THR A 1 78 ? 3.095 26.125 -48.753 1.00 49.03 78 THR A CA 1
ATOM 571 C C . THR A 1 78 ? 1.841 25.701 -49.517 1.00 49.03 78 THR A C 1
ATOM 573 O O . THR A 1 78 ? 1.967 24.870 -50.407 1.00 49.03 78 THR A O 1
ATOM 576 N N . ASP A 1 79 ? 0.695 26.348 -49.270 1.00 39.84 79 ASP A N 1
ATOM 577 C CA . ASP A 1 79 ? -0.173 26.798 -50.367 1.00 39.84 79 ASP A CA 1
ATOM 578 C C . ASP A 1 79 ? -1.200 27.861 -49.945 1.00 39.84 79 ASP A C 1
ATOM 580 O O . ASP A 1 79 ? -1.814 27.815 -48.878 1.00 39.84 79 ASP A O 1
ATOM 584 N N . VAL A 1 80 ? -1.341 28.848 -50.829 1.00 53.22 80 VAL A N 1
ATOM 585 C CA . VAL A 1 80 ? -2.276 29.974 -50.792 1.00 53.22 80 VAL A CA 1
ATOM 586 C C . VAL A 1 80 ? -3.576 29.523 -51.459 1.00 53.22 80 VAL A C 1
ATOM 588 O O . VAL A 1 80 ? -3.565 29.162 -52.631 1.00 53.22 80 VAL A O 1
ATOM 591 N N . GLY A 1 81 ? -4.709 29.572 -50.753 1.00 43.41 81 GLY A N 1
ATOM 592 C CA . GLY A 1 81 ? -5.995 29.177 -51.335 1.00 43.41 81 GLY A CA 1
ATOM 593 C C . GLY A 1 81 ? -7.202 29.448 -50.441 1.00 43.41 81 GLY A C 1
ATOM 594 O O . GLY A 1 81 ? -7.491 28.707 -49.513 1.00 43.41 81 GLY A O 1
ATOM 595 N N . ASN A 1 82 ? -7.904 30.528 -50.760 1.00 47.38 82 ASN A N 1
ATOM 596 C CA . ASN A 1 82 ? -9.176 30.993 -50.214 1.00 47.38 82 ASN A CA 1
ATOM 597 C C . ASN A 1 82 ? -10.326 29.974 -50.403 1.00 47.38 82 ASN A C 1
ATOM 599 O O . ASN A 1 82 ? -10.520 29.520 -51.528 1.00 47.38 82 ASN A O 1
ATOM 603 N N . SER A 1 83 ? -11.132 29.698 -49.366 1.00 44.69 83 SER A N 1
ATOM 604 C CA . SER A 1 83 ? -12.617 29.641 -49.401 1.00 44.69 83 SER A CA 1
ATOM 605 C C . SER A 1 83 ? -13.208 28.970 -48.156 1.00 44.69 83 SER A C 1
ATOM 607 O O . SER A 1 83 ? -12.700 27.972 -47.655 1.00 44.69 83 SER A O 1
ATOM 609 N N . GLY A 1 84 ? -14.296 29.565 -47.663 1.00 51.34 84 GLY A N 1
ATOM 610 C CA . GLY A 1 84 ? -14.957 29.237 -46.407 1.00 51.34 84 GLY A CA 1
ATOM 611 C C . GLY A 1 84 ? -15.512 27.817 -46.290 1.00 51.34 84 GLY A C 1
ATOM 612 O O . GLY A 1 84 ? -15.982 27.208 -47.246 1.00 51.34 84 GLY A O 1
ATOM 613 N N . GLY A 1 85 ? -15.514 27.340 -45.049 1.00 39.22 85 GLY A N 1
ATOM 614 C CA . GLY A 1 85 ? -16.146 26.101 -44.624 1.00 39.22 85 GLY A CA 1
ATOM 615 C C . GLY A 1 85 ? -16.446 26.195 -43.136 1.00 39.22 85 GLY A C 1
ATOM 616 O O . GLY A 1 85 ? -15.554 26.091 -42.300 1.00 39.22 85 GLY A O 1
ATOM 617 N N . ASN A 1 86 ? -17.710 26.455 -42.821 1.00 54.16 86 ASN A N 1
ATOM 618 C CA . ASN A 1 86 ? -18.250 26.519 -41.473 1.00 54.16 86 ASN A CA 1
ATOM 619 C C . ASN A 1 86 ? -18.307 25.087 -40.905 1.00 54.16 86 ASN A C 1
ATOM 621 O O . ASN A 1 86 ? -19.272 24.372 -41.154 1.00 54.16 86 ASN A O 1
ATOM 625 N N . ASN A 1 87 ? -17.267 24.649 -40.191 1.00 46.94 87 ASN A N 1
ATOM 626 C CA . ASN A 1 87 ? -17.254 23.360 -39.493 1.00 46.94 87 ASN A CA 1
ATOM 627 C C . ASN A 1 87 ? -17.189 23.594 -37.982 1.00 46.94 87 ASN A C 1
ATOM 629 O O . ASN A 1 87 ? -16.124 23.816 -37.407 1.00 46.94 87 ASN A O 1
ATOM 633 N N . GLY A 1 88 ? -18.358 23.517 -37.342 1.00 48.25 88 GLY A N 1
ATOM 634 C CA . GLY A 1 88 ? -18.492 23.365 -35.897 1.00 48.25 88 GLY A CA 1
ATOM 635 C C . GLY A 1 88 ? -17.920 22.016 -35.466 1.00 48.25 88 GLY A C 1
ATOM 636 O O . GLY A 1 88 ? -18.620 21.007 -35.445 1.00 48.25 88 GLY A O 1
ATOM 637 N N . GLY A 1 89 ? -16.621 21.999 -35.174 1.00 42.12 89 GLY A N 1
ATOM 638 C CA . GLY A 1 89 ? -15.904 20.839 -34.661 1.00 42.12 89 GLY A CA 1
ATOM 639 C C . GLY A 1 89 ? -16.337 20.516 -33.234 1.00 42.12 89 GLY A C 1
ATOM 640 O O . GLY A 1 89 ? -15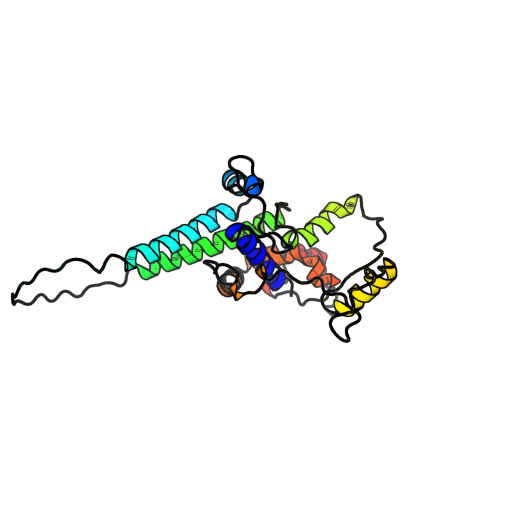.949 21.190 -32.282 1.00 42.12 89 GLY A O 1
ATOM 641 N N . ASN A 1 90 ? -17.130 19.457 -33.094 1.00 51.41 90 ASN A N 1
ATOM 642 C CA . ASN A 1 90 ? -17.469 18.822 -31.827 1.00 51.41 90 ASN A CA 1
ATOM 643 C C . ASN A 1 90 ? -16.251 18.039 -31.290 1.00 51.41 90 ASN A C 1
ATOM 645 O O . ASN A 1 90 ? -16.199 16.814 -31.370 1.00 51.41 90 ASN A O 1
ATOM 649 N N . SER A 1 91 ? -15.245 18.744 -30.767 1.00 50.47 91 SER A N 1
ATOM 650 C CA . SER A 1 91 ? -13.997 18.160 -30.235 1.00 50.47 91 SER A CA 1
ATOM 651 C C . SER A 1 91 ? -14.083 17.752 -28.749 1.00 50.47 91 SER A C 1
ATOM 653 O O . SER A 1 91 ? -13.068 17.701 -28.061 1.00 50.47 91 SER A O 1
ATOM 655 N N . GLY A 1 92 ? -15.284 17.473 -28.226 1.00 49.84 92 GLY A N 1
ATOM 656 C CA . GLY A 1 92 ? -15.526 17.273 -26.786 1.00 49.84 92 GLY A CA 1
ATOM 657 C C . GLY A 1 92 ? -15.531 15.826 -26.263 1.00 49.84 92 GLY A C 1
ATOM 658 O O . GLY A 1 92 ? -15.644 15.629 -25.058 1.00 49.84 92 GLY A O 1
ATOM 659 N N . GLY A 1 93 ? -15.434 14.801 -27.119 1.00 54.09 93 GLY A N 1
ATOM 660 C CA . GLY A 1 93 ? -15.748 13.414 -26.721 1.00 54.09 93 GLY A CA 1
ATOM 661 C C . GLY A 1 93 ? -14.615 12.594 -26.086 1.00 54.09 93 GLY A C 1
ATOM 662 O O . GLY A 1 93 ? -14.880 11.715 -25.271 1.00 54.09 93 GLY A O 1
ATOM 663 N N . ASN A 1 94 ? -13.349 12.865 -26.424 1.00 59.41 94 ASN A N 1
ATOM 664 C CA . ASN A 1 94 ? -12.247 11.962 -26.052 1.00 59.41 94 ASN A CA 1
ATOM 665 C C . ASN A 1 94 ? -11.731 12.157 -24.617 1.00 59.41 94 ASN A C 1
ATOM 667 O O . ASN A 1 94 ? -11.241 11.209 -24.006 1.00 59.41 94 ASN A O 1
ATOM 671 N N . GLY A 1 95 ? -11.861 13.366 -24.060 1.00 62.66 95 GLY A N 1
ATOM 672 C CA . GLY A 1 95 ? -11.368 13.668 -22.712 1.00 62.66 95 GLY A CA 1
ATOM 673 C C . GLY A 1 95 ? -12.134 12.926 -21.614 1.00 62.66 95 GLY A C 1
ATOM 674 O O . GLY A 1 95 ? -11.524 12.416 -20.679 1.00 62.66 95 GLY A O 1
ATOM 675 N N . GLY A 1 96 ? -13.459 12.802 -21.754 1.00 72.94 96 GLY A N 1
ATOM 676 C CA . GLY A 1 96 ? -14.303 12.124 -20.764 1.00 72.94 96 GLY A CA 1
ATOM 677 C C . GLY A 1 96 ? -14.046 10.618 -20.680 1.00 72.94 96 GLY A C 1
ATOM 678 O O . GLY A 1 96 ? -13.943 10.072 -19.588 1.00 72.94 96 GLY A O 1
ATOM 679 N N . ALA A 1 97 ? -13.866 9.948 -21.822 1.00 77.50 97 ALA A N 1
ATOM 680 C CA . ALA A 1 97 ? -13.590 8.511 -21.849 1.00 77.50 97 ALA A CA 1
ATOM 681 C C . ALA A 1 97 ? -12.231 8.164 -21.214 1.00 77.50 97 ALA A C 1
ATOM 683 O O . ALA A 1 97 ? -12.139 7.211 -20.442 1.00 77.50 97 ALA A O 1
ATOM 684 N N . ALA A 1 98 ? -11.192 8.961 -21.488 1.00 76.50 98 ALA A N 1
ATOM 685 C CA . ALA A 1 98 ? -9.863 8.757 -20.914 1.00 76.50 98 ALA A CA 1
ATOM 686 C C . ALA A 1 98 ? -9.827 9.022 -19.398 1.00 76.50 98 ALA A C 1
ATOM 688 O O . ALA A 1 98 ? -9.207 8.259 -18.656 1.00 76.50 98 ALA A O 1
ATOM 689 N N . LEU A 1 99 ? -10.523 10.066 -18.927 1.00 77.94 99 LEU A N 1
ATOM 690 C CA . LEU A 1 99 ? -10.658 10.353 -17.495 1.00 77.94 99 LEU A CA 1
ATOM 691 C C . LEU A 1 99 ? -11.382 9.217 -16.763 1.00 77.94 99 LEU A C 1
ATOM 693 O O . LEU A 1 99 ? -10.887 8.749 -15.739 1.00 77.94 99 LEU A O 1
ATOM 697 N N . ASN A 1 100 ? -12.477 8.711 -17.335 1.00 88.50 100 ASN A N 1
ATOM 698 C CA . ASN A 1 100 ? -13.223 7.588 -16.766 1.00 88.50 100 ASN A CA 1
ATOM 699 C C . ASN A 1 100 ? -12.381 6.301 -16.727 1.00 88.50 100 ASN A C 1
ATOM 701 O O . ASN A 1 100 ? -12.412 5.576 -15.736 1.00 88.50 100 ASN A O 1
ATOM 705 N N . ALA A 1 101 ? -11.591 6.028 -17.773 1.00 92.31 101 ALA A N 1
ATOM 706 C CA . ALA A 1 101 ? -10.700 4.867 -17.810 1.00 92.31 101 ALA A CA 1
ATOM 707 C C . ALA A 1 101 ? -9.577 4.958 -16.764 1.00 92.31 101 ALA A C 1
ATOM 709 O O . ALA A 1 101 ? -9.274 3.967 -16.100 1.00 92.31 101 ALA A O 1
ATOM 710 N N . ARG A 1 102 ? -8.980 6.147 -16.578 1.00 93.19 102 ARG A N 1
ATOM 711 C CA . ARG A 1 102 ? -7.980 6.370 -15.523 1.00 93.19 102 ARG A CA 1
ATOM 712 C C . ARG A 1 102 ? -8.594 6.168 -14.142 1.00 93.19 102 ARG A C 1
ATOM 714 O O . ARG A 1 102 ? -7.985 5.506 -13.309 1.00 93.19 102 ARG A O 1
ATOM 721 N N . GLU A 1 103 ? -9.775 6.730 -13.899 1.00 94.50 103 GLU A N 1
ATOM 722 C CA . GLU A 1 103 ? -10.460 6.590 -12.614 1.00 94.50 103 GLU A CA 1
ATOM 723 C C . GLU A 1 103 ? -10.796 5.127 -12.298 1.00 94.50 103 GLU A C 1
ATOM 725 O O . GLU A 1 103 ? -10.507 4.669 -11.193 1.00 94.50 103 GLU A O 1
ATOM 730 N N . ALA A 1 104 ? -11.312 4.375 -13.276 1.00 95.94 104 ALA A N 1
ATOM 731 C CA . ALA A 1 104 ? -11.573 2.944 -13.129 1.00 95.94 104 ALA A CA 1
ATOM 732 C C . ALA A 1 104 ? -10.292 2.159 -12.802 1.00 95.94 104 ALA A C 1
ATOM 734 O O . ALA A 1 104 ? -10.274 1.369 -11.863 1.00 95.94 104 ALA A O 1
ATOM 735 N N . ALA A 1 105 ? -9.186 2.440 -13.496 1.00 96.31 105 ALA A N 1
ATOM 736 C CA . ALA A 1 105 ? -7.922 1.755 -13.242 1.00 96.31 105 ALA A CA 1
ATOM 737 C C . ALA A 1 105 ? -7.321 2.092 -11.860 1.00 96.31 105 ALA A C 1
ATOM 739 O O . ALA A 1 105 ? -6.688 1.235 -11.244 1.00 96.31 105 ALA A O 1
ATOM 740 N N . ILE A 1 106 ? -7.536 3.308 -11.335 1.00 97.19 106 ILE A N 1
ATOM 741 C CA . ILE A 1 106 ? -7.157 3.652 -9.952 1.00 97.19 106 ILE A CA 1
ATOM 742 C C . ILE A 1 106 ? -8.036 2.895 -8.958 1.00 97.19 106 ILE A C 1
ATOM 744 O O . ILE A 1 106 ? -7.511 2.362 -7.981 1.00 97.19 106 ILE A O 1
ATOM 748 N N . TYR A 1 107 ? -9.347 2.819 -9.199 1.00 97.69 107 TYR A N 1
ATOM 749 C CA . TYR A 1 107 ? -10.246 2.021 -8.368 1.00 97.69 107 TYR A CA 1
ATOM 750 C C . TYR A 1 107 ? -9.803 0.557 -8.309 1.00 97.69 107 TYR A C 1
ATOM 752 O O . TYR A 1 107 ? -9.629 0.026 -7.212 1.00 97.69 107 TYR A O 1
ATOM 760 N N . ASP A 1 108 ? -9.544 -0.063 -9.461 1.00 97.62 108 ASP A N 1
ATOM 761 C CA . ASP A 1 108 ? -9.107 -1.459 -9.537 1.00 97.62 108 ASP A CA 1
ATOM 762 C C . ASP A 1 108 ? -7.754 -1.664 -8.847 1.00 97.62 108 ASP A C 1
ATOM 764 O O . ASP A 1 108 ? -7.564 -2.653 -8.139 1.00 97.62 108 ASP A O 1
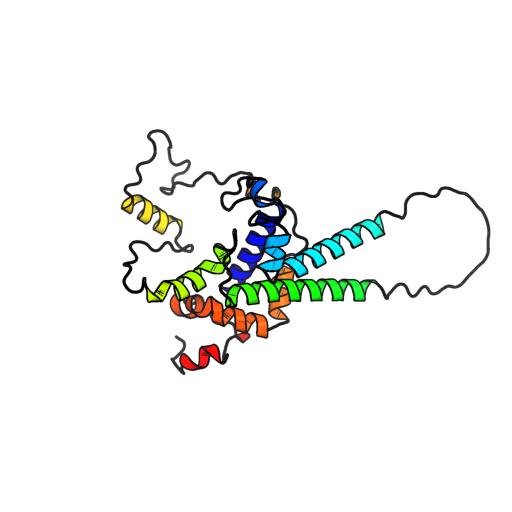ATOM 768 N N . LEU A 1 109 ? -6.831 -0.703 -8.978 1.00 97.12 109 LEU A N 1
ATOM 769 C CA . LEU A 1 109 ? -5.550 -0.731 -8.276 1.00 97.12 109 LEU A CA 1
ATOM 770 C C . LEU A 1 109 ? -5.744 -0.719 -6.755 1.00 97.12 109 LEU A C 1
ATOM 772 O O . LEU A 1 109 ? -5.197 -1.572 -6.056 1.00 97.12 109 LEU A O 1
ATOM 776 N N . VAL A 1 110 ? -6.518 0.240 -6.237 1.00 97.12 110 VAL A N 1
ATOM 777 C CA . VAL A 1 110 ? -6.769 0.374 -4.794 1.00 97.12 110 VAL A CA 1
ATOM 778 C C . VAL A 1 110 ? -7.524 -0.846 -4.271 1.00 97.12 110 VAL A C 1
ATOM 780 O O . VAL A 1 110 ? -7.138 -1.402 -3.247 1.00 97.12 110 VAL A O 1
ATOM 783 N N . SER A 1 111 ? -8.550 -1.305 -4.988 1.00 97.12 111 SER A N 1
ATOM 784 C CA . SER A 1 111 ? -9.314 -2.510 -4.650 1.00 97.12 111 SER A CA 1
ATOM 785 C C . SER A 1 111 ? -8.428 -3.759 -4.620 1.00 97.12 111 SER A C 1
ATOM 787 O O . SER A 1 111 ? -8.542 -4.564 -3.695 1.00 97.12 111 SER A O 1
ATOM 789 N N . GLY A 1 112 ? -7.492 -3.886 -5.567 1.00 95.56 112 GLY A N 1
ATOM 790 C CA . GLY A 1 112 ? -6.498 -4.957 -5.597 1.00 95.56 112 GLY A CA 1
ATOM 791 C C . GLY A 1 112 ? -5.604 -4.960 -4.357 1.00 95.56 112 GLY A C 1
ATOM 792 O O . GLY A 1 112 ? -5.453 -6.002 -3.727 1.00 95.56 112 GLY A O 1
ATOM 793 N N . PHE A 1 113 ? -5.092 -3.796 -3.939 1.00 94.56 113 PHE A N 1
ATOM 794 C CA . PHE A 1 113 ? -4.320 -3.686 -2.695 1.00 94.56 113 PHE A CA 1
ATOM 795 C C . PHE A 1 113 ? -5.148 -4.032 -1.454 1.00 94.56 113 PHE A C 1
ATOM 797 O O . PHE A 1 113 ? -4.646 -4.726 -0.576 1.00 94.56 113 PHE A O 1
ATOM 804 N N . VAL A 1 114 ? -6.403 -3.573 -1.371 1.00 93.31 114 VAL A N 1
ATOM 805 C CA . VAL A 1 114 ? -7.305 -3.934 -0.261 1.00 93.31 114 VAL A CA 1
ATOM 806 C C . VAL A 1 114 ? -7.531 -5.448 -0.228 1.00 93.31 114 VAL A C 1
ATOM 808 O O . VAL A 1 114 ? -7.445 -6.051 0.836 1.00 93.31 114 VAL A O 1
ATOM 811 N N . SER A 1 115 ? -7.775 -6.067 -1.385 1.00 92.69 115 SER A N 1
ATOM 812 C CA . SER A 1 115 ? -8.008 -7.510 -1.503 1.00 92.69 115 SER A CA 1
ATOM 813 C C . SER A 1 115 ? -6.788 -8.337 -1.104 1.00 92.69 115 SER A C 1
ATOM 815 O O . SER A 1 115 ? -6.914 -9.286 -0.332 1.00 92.69 115 SER A O 1
ATOM 817 N N . ASP A 1 116 ? -5.610 -7.973 -1.609 1.00 89.69 116 ASP A N 1
ATOM 818 C CA . ASP A 1 116 ? -4.361 -8.668 -1.292 1.00 89.69 116 ASP A CA 1
ATOM 819 C C . ASP A 1 116 ? -4.018 -8.522 0.192 1.00 89.69 116 ASP A C 1
ATOM 821 O O . ASP A 1 116 ? -3.565 -9.478 0.824 1.00 89.69 116 ASP A O 1
ATOM 825 N N . LEU A 1 117 ? -4.292 -7.343 0.761 1.00 87.31 117 LEU A N 1
ATOM 826 C CA . LEU A 1 117 ? -4.145 -7.098 2.183 1.00 87.31 117 LEU A CA 1
ATOM 827 C C . LEU A 1 117 ? -5.085 -8.006 2.983 1.00 87.31 117 LEU A C 1
ATOM 829 O O . LEU A 1 117 ? -4.593 -8.782 3.784 1.00 87.31 117 LEU A O 1
ATOM 833 N N . GLU A 1 118 ? -6.396 -8.002 2.734 1.00 85.19 118 GLU A N 1
ATOM 834 C CA . GLU A 1 118 ? -7.355 -8.881 3.433 1.00 85.19 118 GLU A CA 1
ATOM 835 C C . GLU A 1 118 ? -7.001 -10.371 3.354 1.00 85.19 118 GLU A C 1
ATOM 837 O O . GLU A 1 118 ? -7.186 -11.104 4.325 1.00 85.19 118 GLU A O 1
ATOM 842 N N . CYS A 1 119 ? -6.470 -10.818 2.214 1.00 82.50 119 CYS A N 1
ATOM 843 C CA . CYS A 1 119 ? -6.044 -12.203 2.018 1.00 82.50 119 CYS A CA 1
ATOM 844 C C . CYS A 1 119 ? -4.694 -12.525 2.683 1.00 82.50 119 CYS A C 1
ATOM 846 O O . CYS A 1 119 ? -4.239 -13.666 2.610 1.00 82.50 119 CYS A O 1
ATOM 848 N N . GLY A 1 120 ? -4.039 -11.543 3.308 1.00 78.06 120 GLY A N 1
ATOM 849 C CA . GLY A 1 120 ? -2.738 -11.709 3.948 1.00 78.06 120 GLY A CA 1
ATOM 850 C C . GLY A 1 120 ? -1.631 -12.065 2.961 1.00 78.06 120 GLY A C 1
ATOM 851 O O . GLY A 1 120 ? -0.714 -12.806 3.314 1.00 78.06 120 GLY A O 1
ATOM 852 N N . ILE A 1 121 ? -1.709 -11.576 1.720 1.00 74.38 121 ILE A N 1
ATOM 853 C CA . ILE A 1 121 ? -0.687 -11.856 0.713 1.00 74.38 121 ILE A CA 1
ATOM 854 C C . ILE A 1 121 ? 0.620 -11.165 1.120 1.00 74.38 121 ILE A C 1
ATOM 856 O O . ILE A 1 121 ? 0.736 -9.937 1.143 1.00 74.38 121 ILE A O 1
ATOM 860 N N . VAL A 1 122 ? 1.635 -11.976 1.415 1.00 71.56 122 VAL A N 1
ATOM 861 C CA . VAL A 1 122 ? 2.986 -11.507 1.727 1.00 71.56 122 VAL A CA 1
ATOM 862 C C . VAL A 1 122 ? 3.833 -11.553 0.458 1.00 71.56 122 VAL A C 1
ATOM 864 O O . VAL A 1 122 ? 4.004 -12.609 -0.150 1.00 71.56 122 VAL A O 1
ATOM 867 N N . TYR A 1 123 ? 4.379 -10.407 0.060 1.00 69.62 123 TYR A N 1
ATOM 868 C CA . TYR A 1 123 ? 5.306 -10.278 -1.061 1.00 69.62 123 TYR A CA 1
ATOM 869 C C . TYR A 1 123 ? 6.448 -9.331 -0.684 1.00 69.62 123 TYR A C 1
ATOM 871 O O . TYR A 1 123 ? 6.341 -8.538 0.252 1.00 69.62 123 TYR A O 1
ATOM 879 N N . SER A 1 124 ? 7.569 -9.415 -1.402 1.00 62.34 124 SER A N 1
ATOM 880 C CA . SER A 1 124 ? 8.709 -8.523 -1.164 1.00 62.34 124 SER A CA 1
ATOM 881 C C . SER A 1 124 ? 8.266 -7.062 -1.312 1.00 62.34 124 SER A C 1
ATOM 883 O O . SER A 1 124 ? 7.620 -6.718 -2.298 1.00 62.34 124 SER A O 1
ATOM 885 N N . ALA A 1 125 ? 8.606 -6.216 -0.334 1.00 62.97 125 ALA A N 1
ATOM 886 C CA . ALA A 1 125 ? 8.116 -4.842 -0.149 1.00 62.97 125 ALA A CA 1
ATOM 887 C C . ALA A 1 125 ? 6.688 -4.662 0.418 1.00 62.97 125 ALA A C 1
ATOM 889 O O . ALA A 1 125 ? 6.330 -3.522 0.716 1.00 62.97 125 ALA A O 1
ATOM 890 N N . SER A 1 126 ? 5.901 -5.722 0.664 1.00 66.38 126 SER A N 1
ATOM 891 C CA . SER A 1 126 ? 4.592 -5.613 1.345 1.00 66.38 126 SER A CA 1
ATOM 892 C C . SER A 1 126 ? 4.686 -5.546 2.870 1.00 66.38 126 SER A C 1
ATOM 894 O O . SER A 1 126 ? 3.669 -5.405 3.542 1.00 66.38 126 SER A O 1
ATOM 896 N N . GLU A 1 127 ? 5.898 -5.582 3.428 1.00 64.25 127 GLU A N 1
ATOM 897 C CA . GLU A 1 127 ? 6.186 -5.577 4.870 1.00 64.25 127 GLU A CA 1
ATOM 898 C C . GLU A 1 127 ? 5.410 -4.485 5.621 1.00 64.25 127 GLU A C 1
ATOM 900 O O . GLU A 1 127 ? 4.796 -4.747 6.652 1.00 64.25 127 GLU A O 1
ATOM 905 N N . HIS A 1 128 ? 5.354 -3.274 5.058 1.00 62.94 128 HIS A N 1
ATOM 906 C CA . HIS A 1 128 ? 4.648 -2.137 5.655 1.00 62.94 128 HIS A CA 1
ATOM 907 C C . HIS A 1 128 ? 3.117 -2.261 5.585 1.00 62.94 128 HIS A C 1
ATOM 909 O O . HIS A 1 128 ? 2.422 -1.663 6.406 1.00 62.94 128 HIS A O 1
ATOM 915 N N . MET A 1 129 ? 2.594 -3.069 4.658 1.00 67.00 129 MET A N 1
ATOM 916 C CA . MET A 1 129 ? 1.171 -3.408 4.558 1.00 67.00 129 MET A CA 1
ATOM 917 C C . MET A 1 129 ? 0.810 -4.583 5.478 1.00 67.00 129 MET A C 1
ATOM 919 O O . MET A 1 129 ? -0.235 -4.567 6.119 1.00 67.00 129 MET A O 1
ATOM 923 N N . ALA A 1 130 ? 1.698 -5.571 5.600 1.00 58.78 130 ALA A N 1
ATOM 924 C CA . ALA A 1 130 ? 1.422 -6.848 6.251 1.00 58.78 130 ALA A CA 1
ATOM 925 C C . ALA A 1 130 ? 1.642 -6.862 7.775 1.00 58.78 130 ALA A C 1
ATOM 927 O O . ALA A 1 130 ? 1.325 -7.868 8.407 1.00 58.78 130 ALA A O 1
ATOM 928 N N . THR A 1 131 ? 2.162 -5.792 8.392 1.00 60.28 131 THR A N 1
ATOM 929 C CA . THR A 1 131 ? 2.536 -5.801 9.826 1.00 60.28 131 THR A CA 1
ATOM 930 C C . THR A 1 131 ? 1.407 -6.220 10.778 1.00 60.28 131 THR A C 1
ATOM 932 O O . THR A 1 131 ? 1.656 -6.975 11.714 1.00 60.28 131 THR A O 1
ATOM 935 N N . GLN A 1 132 ? 0.165 -5.789 10.546 1.00 56.75 132 GLN A N 1
ATOM 936 C CA . GLN A 1 132 ? -0.952 -6.109 11.451 1.00 56.75 132 GLN A CA 1
ATOM 937 C C . GLN A 1 132 ? -1.586 -7.466 11.184 1.00 56.75 132 GLN A C 1
ATOM 939 O O . GLN A 1 132 ? -1.921 -8.183 12.122 1.00 56.75 132 GLN A O 1
ATOM 944 N N . ILE A 1 133 ? -1.696 -7.858 9.917 1.00 55.97 133 ILE A N 1
ATOM 945 C CA . ILE A 1 133 ? -2.196 -9.189 9.569 1.00 55.97 133 ILE A CA 1
ATOM 946 C C . ILE A 1 133 ? -1.189 -10.255 9.974 1.00 55.97 133 ILE A C 1
ATOM 948 O O . ILE A 1 133 ? -1.590 -11.293 10.490 1.00 55.97 133 ILE A O 1
ATOM 952 N N . SER A 1 134 ? 0.110 -9.978 9.846 1.00 56.50 134 SER A N 1
ATOM 953 C CA . SER A 1 134 ? 1.156 -10.857 10.371 1.00 56.50 134 SER A CA 1
ATOM 954 C C . SER A 1 134 ? 1.010 -11.032 11.880 1.00 56.50 134 SER A C 1
ATOM 956 O O . SER A 1 134 ? 1.086 -12.155 12.342 1.00 56.50 134 SER A O 1
ATOM 958 N N . PHE A 1 135 ? 0.694 -9.974 12.637 1.00 56.78 135 PHE A N 1
ATOM 959 C CA . PHE A 1 135 ? 0.445 -10.076 14.082 1.00 56.78 135 PHE A CA 1
ATOM 960 C C . PHE A 1 135 ? -0.826 -10.878 14.424 1.00 56.78 135 PHE A C 1
ATOM 962 O O . PHE A 1 135 ? -0.839 -11.676 15.361 1.00 56.78 135 PHE A O 1
ATOM 969 N N . LEU A 1 136 ? -1.905 -10.694 13.656 1.00 52.47 136 LEU A N 1
ATOM 970 C CA . LEU A 1 136 ? -3.152 -11.451 13.821 1.00 52.47 136 LEU A CA 1
ATOM 971 C C . LEU A 1 136 ? -2.986 -12.938 13.476 1.00 52.47 136 LEU A C 1
ATOM 973 O O . LEU A 1 136 ? -3.587 -13.787 14.131 1.00 52.47 136 LEU A O 1
ATOM 977 N N . THR A 1 137 ? -2.176 -13.252 12.464 1.00 54.12 137 THR A N 1
ATOM 978 C CA . THR A 1 137 ? -1.987 -14.616 11.942 1.00 54.12 137 THR A CA 1
ATOM 979 C C . THR A 1 137 ? -0.821 -15.364 12.592 1.00 54.12 137 THR A C 1
ATOM 981 O O . THR A 1 137 ? -0.889 -16.586 12.704 1.00 54.12 137 THR A O 1
ATOM 984 N N . SER A 1 138 ? 0.205 -14.675 13.108 1.00 53.97 138 SER A N 1
ATOM 985 C CA . SER A 1 138 ? 1.259 -15.282 13.942 1.00 53.97 138 SER A CA 1
ATOM 986 C C . SER A 1 138 ? 0.768 -15.610 15.361 1.00 53.97 138 SER A C 1
ATOM 988 O O . SER A 1 138 ? 1.367 -16.413 16.083 1.00 53.97 138 SER A O 1
ATOM 990 N N . GLY A 1 139 ? -0.376 -15.036 15.742 1.00 45.69 139 GLY A N 1
ATOM 991 C CA . GLY A 1 139 ? -0.907 -15.014 17.098 1.00 45.69 139 GLY A CA 1
ATOM 992 C C . GLY A 1 139 ? -1.413 -16.332 17.688 1.00 45.69 139 GLY A C 1
ATOM 993 O O . GLY A 1 139 ? -1.813 -16.304 18.848 1.00 45.69 139 GLY A O 1
ATOM 994 N N . ASP A 1 140 ? -1.416 -17.469 16.985 1.00 48.59 140 ASP A N 1
ATOM 995 C CA . ASP A 1 140 ? -1.800 -18.753 17.611 1.00 48.59 140 ASP A CA 1
ATOM 996 C C . ASP A 1 140 ? -0.609 -19.540 18.183 1.00 48.59 140 ASP A C 1
ATOM 998 O O . ASP A 1 140 ? -0.772 -20.219 19.196 1.00 48.59 140 ASP A O 1
ATOM 1002 N N . LEU A 1 141 ? 0.600 -19.400 17.626 1.00 51.38 141 LEU A N 1
ATOM 1003 C CA . LEU A 1 141 ? 1.811 -20.027 18.187 1.00 51.38 141 LEU A CA 1
ATOM 1004 C C . LEU A 1 141 ? 2.613 -19.070 19.082 1.00 51.38 141 LEU A C 1
ATOM 1006 O O . LEU A 1 141 ? 3.284 -19.517 20.010 1.00 51.38 141 LEU A O 1
ATOM 1010 N N . GLU A 1 142 ? 2.503 -17.757 18.860 1.00 50.31 142 GLU A N 1
ATOM 1011 C CA . GLU A 1 142 ? 3.271 -16.734 19.588 1.00 50.31 142 GLU A CA 1
ATOM 1012 C C . GLU A 1 142 ? 2.492 -16.064 20.729 1.00 50.31 142 GLU A C 1
ATOM 1014 O O . GLU A 1 142 ? 2.986 -15.129 21.353 1.00 50.31 142 GLU A O 1
ATOM 1019 N N . ARG A 1 143 ? 1.292 -16.550 21.071 1.00 49.16 143 ARG A N 1
ATOM 1020 C CA . ARG A 1 143 ? 0.416 -15.973 22.115 1.00 49.16 143 ARG A CA 1
ATOM 1021 C C . ARG A 1 143 ? 1.019 -15.949 23.536 1.00 49.16 143 ARG A C 1
ATOM 1023 O O . ARG A 1 143 ? 0.397 -15.423 24.454 1.00 49.16 143 ARG A O 1
ATOM 1030 N N . GLY A 1 144 ? 2.220 -16.506 23.713 1.00 49.69 144 GLY A N 1
ATOM 1031 C CA . GLY A 1 144 ? 3.036 -16.438 24.930 1.00 49.69 144 GLY A CA 1
ATOM 1032 C C . GLY A 1 144 ? 4.378 -15.709 24.768 1.00 49.69 144 GLY A C 1
ATOM 1033 O O . GLY A 1 144 ? 5.181 -15.732 25.700 1.00 49.69 144 GLY A O 1
ATOM 1034 N N . ALA A 1 145 ? 4.654 -15.091 23.617 1.00 55.41 145 ALA A N 1
ATOM 1035 C CA . ALA A 1 145 ? 5.872 -14.318 23.413 1.00 55.41 145 ALA A CA 1
ATOM 1036 C C . ALA A 1 145 ? 5.809 -13.035 24.255 1.00 55.41 145 ALA A C 1
ATOM 1038 O O . ALA A 1 145 ? 4.930 -12.187 24.090 1.00 55.41 145 ALA A O 1
ATOM 1039 N N . HIS A 1 146 ? 6.738 -12.910 25.198 1.00 58.38 146 HIS A N 1
ATOM 1040 C CA . HIS A 1 146 ? 6.901 -11.705 25.994 1.00 58.38 146 HIS A CA 1
ATOM 1041 C C . HIS A 1 146 ? 7.440 -10.589 25.087 1.00 58.38 146 HIS A C 1
ATOM 1043 O O . HIS A 1 146 ? 8.518 -10.722 24.513 1.00 58.38 146 HIS A O 1
ATOM 1049 N N . LEU A 1 147 ? 6.685 -9.500 24.915 1.00 60.75 147 LEU A N 1
ATOM 1050 C CA . LEU A 1 147 ? 7.152 -8.349 24.144 1.00 60.75 147 LEU A CA 1
ATOM 1051 C C . LEU A 1 147 ? 8.151 -7.550 24.988 1.00 60.75 147 LEU A C 1
ATOM 1053 O O . LEU A 1 147 ? 7.756 -6.790 25.872 1.00 60.75 147 LEU A O 1
ATOM 1057 N N . ASP A 1 148 ? 9.441 -7.688 24.695 1.00 69.00 148 ASP A N 1
ATOM 1058 C CA . ASP A 1 148 ? 10.486 -7.004 25.465 1.00 69.00 148 ASP A CA 1
ATOM 1059 C C . ASP A 1 148 ? 10.527 -5.492 25.193 1.00 69.00 148 ASP A C 1
ATOM 1061 O O . ASP A 1 148 ? 10.786 -4.691 26.096 1.00 69.00 148 ASP A O 1
ATOM 1065 N N . VAL A 1 149 ? 10.258 -5.078 23.947 1.00 71.69 149 VAL A N 1
ATOM 1066 C CA . VAL A 1 149 ? 10.299 -3.671 23.527 1.00 71.69 149 VAL A CA 1
ATOM 1067 C C . VAL A 1 149 ? 9.197 -3.355 22.525 1.00 71.69 149 VAL A C 1
ATOM 1069 O O . VAL A 1 149 ? 9.046 -4.018 21.507 1.00 71.69 149 VAL A O 1
ATOM 1072 N N . GLN A 1 150 ? 8.490 -2.254 22.775 1.00 77.00 150 GLN A N 1
ATOM 1073 C CA . GLN A 1 150 ? 7.621 -1.597 21.801 1.00 77.00 150 GLN A CA 1
ATOM 1074 C C . GLN A 1 150 ? 8.245 -0.262 21.384 1.00 77.00 150 GLN A C 1
ATOM 1076 O O . GLN A 1 150 ? 8.639 0.527 22.248 1.00 77.00 150 GLN A O 1
ATOM 1081 N N . ILE A 1 151 ? 8.315 0.005 20.080 1.00 70.75 151 ILE A N 1
ATOM 1082 C CA . ILE A 1 151 ? 8.742 1.298 19.537 1.00 70.75 151 ILE A CA 1
ATOM 1083 C C . ILE A 1 151 ? 7.523 1.993 18.948 1.00 70.75 151 ILE A C 1
ATOM 1085 O O . ILE A 1 151 ? 6.913 1.499 18.002 1.00 70.75 151 ILE A O 1
ATOM 1089 N N . ARG A 1 152 ? 7.155 3.146 19.501 1.00 67.31 152 ARG A N 1
ATOM 1090 C CA . ARG A 1 152 ? 6.041 3.955 19.008 1.00 67.31 152 ARG A CA 1
ATOM 1091 C C . ARG A 1 152 ? 6.594 5.090 18.174 1.00 67.31 152 ARG A C 1
ATOM 1093 O O . ARG A 1 152 ? 7.402 5.883 18.649 1.00 67.31 152 ARG A O 1
ATOM 1100 N N . LEU A 1 153 ? 6.099 5.223 16.948 1.00 64.75 153 LEU A N 1
ATOM 1101 C CA . LEU A 1 153 ? 6.532 6.289 16.041 1.00 64.75 153 LEU A CA 1
ATOM 1102 C C . LEU A 1 153 ? 6.272 7.694 16.610 1.00 64.75 153 LEU A C 1
ATOM 1104 O O . LEU A 1 153 ? 7.063 8.602 16.378 1.00 64.75 153 LEU A O 1
ATOM 1108 N N . SER A 1 154 ? 5.216 7.870 17.413 1.00 67.25 154 SER A N 1
ATOM 1109 C CA . SER A 1 154 ? 4.925 9.139 18.097 1.00 67.25 154 SER A CA 1
ATOM 1110 C C . SER A 1 154 ? 6.008 9.554 19.100 1.00 67.25 154 SER A C 1
ATOM 1112 O O . SER A 1 154 ? 6.157 10.739 19.369 1.00 67.25 154 SER A O 1
ATOM 1114 N N . ASN A 1 155 ? 6.772 8.590 19.625 1.00 76.38 155 ASN A N 1
ATOM 1115 C CA . ASN A 1 155 ? 7.851 8.782 20.594 1.00 76.38 155 ASN A CA 1
ATOM 1116 C C . ASN A 1 155 ? 9.163 8.157 20.091 1.00 76.38 155 ASN A C 1
ATOM 1118 O O . ASN A 1 155 ? 9.965 7.673 20.892 1.00 76.38 155 ASN A O 1
ATOM 1122 N N . ILE A 1 156 ? 9.381 8.160 18.769 1.00 75.62 156 ILE A N 1
ATOM 1123 C CA . ILE A 1 156 ? 10.431 7.369 18.111 1.00 75.62 156 ILE A CA 1
ATOM 1124 C C . ILE A 1 156 ? 11.811 7.589 18.734 1.00 75.62 156 ILE A C 1
ATOM 1126 O O . ILE A 1 156 ? 12.519 6.632 19.018 1.00 75.62 156 ILE A O 1
ATOM 1130 N N . SER A 1 157 ? 12.161 8.838 19.041 1.00 74.75 157 SER A N 1
ATOM 1131 C CA . SER A 1 157 ? 13.445 9.184 19.650 1.00 74.75 157 SER A CA 1
ATOM 1132 C C . SER A 1 157 ? 13.632 8.541 21.027 1.00 74.75 157 SER A C 1
ATOM 1134 O O . SER A 1 157 ? 14.670 7.941 21.292 1.00 74.75 157 SER A O 1
ATOM 1136 N N . ALA A 1 158 ? 12.621 8.639 21.895 1.00 78.75 158 ALA A N 1
ATOM 1137 C CA . ALA A 1 158 ? 12.686 8.108 23.254 1.00 78.75 158 ALA A CA 1
ATOM 1138 C C . ALA A 1 158 ? 12.674 6.572 23.262 1.00 78.75 158 ALA A C 1
ATOM 1140 O O . ALA A 1 158 ? 13.433 5.944 24.002 1.00 78.75 158 ALA A O 1
ATOM 1141 N N . ASP A 1 159 ? 11.845 5.963 22.412 1.00 77.56 159 ASP A N 1
ATOM 1142 C CA . ASP A 1 159 ? 11.736 4.509 22.339 1.00 77.56 159 ASP A CA 1
ATOM 1143 C C . ASP A 1 159 ? 12.987 3.880 21.679 1.00 77.56 159 ASP A C 1
ATOM 1145 O O . ASP A 1 159 ? 13.432 2.819 22.124 1.00 77.56 159 ASP A O 1
ATOM 1149 N N . LEU A 1 160 ? 13.625 4.550 20.705 1.00 78.50 160 LEU A N 1
ATOM 1150 C CA . LEU A 1 160 ? 14.925 4.135 20.150 1.00 78.50 160 LEU A CA 1
ATOM 1151 C C . LEU A 1 160 ? 16.065 4.273 21.165 1.00 78.50 160 LEU A C 1
ATOM 1153 O O . LEU A 1 160 ? 16.917 3.390 21.244 1.00 78.50 160 LEU A O 1
ATOM 1157 N N . GLU A 1 161 ? 16.080 5.335 21.976 1.00 77.88 161 GLU A N 1
ATOM 1158 C CA . GLU A 1 161 ? 17.072 5.472 23.049 1.00 77.88 161 GLU A CA 1
ATOM 1159 C C . GLU A 1 161 ? 16.920 4.352 24.091 1.00 77.88 161 GLU A C 1
ATOM 1161 O O . GLU A 1 161 ? 17.910 3.762 24.532 1.00 77.88 161 GLU A O 1
ATOM 1166 N N . ARG A 1 162 ? 15.676 4.010 24.452 1.00 80.56 162 ARG A N 1
ATOM 1167 C CA . ARG A 1 162 ? 15.380 2.872 25.331 1.00 80.56 162 ARG A CA 1
ATOM 1168 C C . ARG A 1 162 ? 15.881 1.557 24.735 1.00 80.56 162 ARG A C 1
ATOM 1170 O O . ARG A 1 162 ? 16.519 0.787 25.451 1.00 80.56 162 ARG A O 1
ATOM 1177 N N . LEU A 1 163 ? 15.629 1.313 23.447 1.00 81.44 163 LEU A N 1
ATOM 1178 C CA . LEU A 1 163 ? 16.120 0.120 22.754 1.00 81.44 163 LEU A CA 1
ATOM 1179 C C . LEU A 1 163 ? 17.653 0.062 22.749 1.00 81.44 163 LEU A C 1
ATOM 1181 O O . LEU A 1 163 ? 18.223 -0.971 23.091 1.00 81.44 163 LEU A O 1
ATOM 1185 N N . GLY A 1 164 ? 18.322 1.174 22.430 1.00 75.44 164 GLY A N 1
ATOM 1186 C CA . GLY A 1 164 ? 19.785 1.254 22.440 1.00 75.44 164 GLY A CA 1
ATOM 1187 C C . GLY A 1 164 ? 20.383 0.900 23.805 1.00 75.44 164 GLY A C 1
ATOM 1188 O O . GLY A 1 164 ? 21.349 0.137 23.876 1.00 75.44 164 GLY A O 1
ATOM 1189 N N . LYS A 1 165 ? 19.762 1.374 24.898 1.00 78.31 165 LYS A N 1
ATOM 1190 C CA . LYS A 1 165 ? 20.146 1.012 26.276 1.00 78.31 165 LYS A CA 1
ATOM 1191 C C . LYS A 1 165 ? 19.958 -0.482 26.558 1.00 78.31 165 LYS A C 1
ATOM 1193 O O . LYS A 1 165 ? 20.842 -1.094 27.154 1.00 78.31 165 LYS A O 1
ATOM 1198 N N . LEU A 1 166 ? 18.840 -1.072 26.126 1.00 78.19 166 LEU A N 1
ATOM 1199 C CA . LEU A 1 166 ? 18.540 -2.495 26.334 1.00 78.19 166 LEU A CA 1
ATOM 1200 C C . LEU A 1 166 ? 19.501 -3.416 25.577 1.00 78.19 166 LEU A C 1
ATOM 1202 O O . LEU A 1 166 ? 20.005 -4.377 26.152 1.00 78.19 166 LEU A O 1
ATOM 1206 N N . LEU A 1 167 ? 19.812 -3.084 24.323 1.00 76.75 167 LEU A N 1
ATOM 1207 C CA . LEU A 1 167 ? 20.754 -3.843 23.496 1.00 76.75 167 LEU A CA 1
ATOM 1208 C C . LEU A 1 167 ? 22.218 -3.640 23.908 1.00 76.75 167 LEU A C 1
ATOM 1210 O O . LEU A 1 167 ? 23.102 -4.254 23.315 1.00 76.75 167 LEU A O 1
ATOM 1214 N N . ARG A 1 168 ? 22.487 -2.771 24.898 1.00 77.25 168 ARG A N 1
ATOM 1215 C CA . ARG A 1 168 ? 23.839 -2.317 25.263 1.00 77.25 168 ARG A CA 1
ATOM 1216 C C . ARG A 1 168 ? 24.624 -1.890 24.025 1.00 77.25 168 ARG A C 1
ATOM 1218 O O . ARG A 1 168 ? 25.802 -2.215 23.886 1.00 77.25 168 ARG A O 1
ATOM 1225 N N . TYR A 1 169 ? 23.942 -1.211 23.105 1.00 64.38 169 TYR A N 1
ATOM 1226 C CA . TYR A 1 169 ? 24.537 -0.802 21.848 1.00 64.38 169 TYR A CA 1
ATOM 1227 C C . TYR A 1 169 ? 25.597 0.263 22.135 1.00 64.38 169 TYR A C 1
ATOM 1229 O O . TYR A 1 169 ? 25.286 1.434 22.356 1.00 64.38 169 TYR A O 1
ATOM 1237 N N . SER A 1 170 ? 26.853 -0.168 22.187 1.00 57.72 170 SER A N 1
ATOM 1238 C CA . SER A 1 170 ? 28.005 0.720 22.262 1.00 57.72 170 SER A CA 1
ATOM 1239 C C . SER A 1 170 ? 28.317 1.204 20.850 1.00 57.72 170 SER A C 1
ATOM 1241 O O . SER A 1 170 ? 28.433 0.374 19.945 1.00 57.72 170 SER A O 1
ATOM 1243 N N . PRO A 1 171 ? 28.454 2.519 20.625 1.00 55.25 171 PRO A N 1
ATOM 1244 C CA . PRO A 1 171 ? 28.844 3.007 19.315 1.00 55.25 171 PRO A CA 1
ATOM 1245 C C . PRO A 1 171 ? 30.221 2.438 18.940 1.00 55.25 171 PRO A C 1
ATOM 1247 O O . PRO A 1 171 ? 31.089 2.329 19.812 1.00 55.25 171 PRO A O 1
ATOM 1250 N N . PRO A 1 172 ? 30.454 2.084 17.664 1.00 58.50 172 PRO A N 1
ATOM 1251 C CA . PRO A 1 172 ? 31.810 1.851 17.189 1.00 58.50 172 PRO A CA 1
ATOM 1252 C C . PRO A 1 172 ? 32.638 3.109 17.483 1.00 58.50 172 PRO A C 1
ATOM 1254 O O . PRO A 1 172 ? 32.164 4.220 17.243 1.00 58.50 172 PRO A O 1
ATOM 1257 N N . ASN A 1 173 ? 33.832 2.911 18.047 1.00 55.03 173 ASN A N 1
ATOM 1258 C CA . ASN A 1 173 ? 34.603 3.857 18.871 1.00 55.03 173 ASN A CA 1
ATOM 1259 C C . ASN A 1 173 ? 34.854 5.285 18.327 1.00 55.03 173 ASN A C 1
ATOM 1261 O O . ASN A 1 173 ? 35.366 6.106 19.079 1.00 55.03 173 ASN A O 1
ATOM 1265 N N . ASP A 1 174 ? 34.450 5.627 17.103 1.00 55.41 174 ASP A N 1
ATOM 1266 C CA . ASP A 1 174 ? 34.735 6.920 16.466 1.00 55.41 174 ASP A CA 1
ATOM 1267 C C . ASP A 1 174 ? 33.506 7.661 15.913 1.00 55.41 174 ASP A C 1
ATOM 1269 O O . ASP A 1 174 ? 33.617 8.802 15.456 1.00 55.41 174 ASP A O 1
ATOM 1273 N N . ALA A 1 175 ? 32.306 7.078 15.971 1.00 54.94 175 ALA A N 1
ATOM 1274 C CA . ALA A 1 175 ? 31.105 7.816 15.601 1.00 54.94 175 ALA A CA 1
ATOM 1275 C C . ALA A 1 175 ? 30.712 8.704 16.790 1.00 54.94 175 ALA A C 1
ATOM 1277 O O . ALA A 1 175 ? 30.309 8.188 17.823 1.00 54.94 175 ALA A O 1
ATOM 1278 N N . ARG A 1 176 ? 30.838 10.033 16.694 1.00 53.25 176 ARG A N 1
ATOM 1279 C CA . ARG A 1 176 ? 30.111 10.957 17.588 1.00 53.25 176 ARG A CA 1
ATOM 1280 C C . ARG A 1 176 ? 28.680 11.110 17.069 1.00 53.25 176 ARG A C 1
ATOM 1282 O O . ARG A 1 176 ? 28.496 11.146 15.851 1.00 53.25 176 ARG A O 1
ATOM 1289 N N . PRO A 1 177 ? 27.670 11.274 17.943 1.00 53.12 177 PRO A N 1
ATOM 1290 C CA . PRO A 1 177 ? 26.354 11.705 17.495 1.00 53.12 177 PRO A CA 1
ATOM 1291 C C . PRO A 1 177 ? 26.525 13.031 16.748 1.00 53.12 177 PRO A C 1
ATOM 1293 O O . PRO A 1 177 ? 27.083 13.985 17.288 1.00 53.12 177 PRO A O 1
ATOM 1296 N N . VAL A 1 178 ? 26.078 13.094 15.493 1.00 55.03 178 VAL A N 1
ATOM 1297 C CA . VAL A 1 178 ? 26.265 14.265 14.607 1.00 55.03 178 VAL A CA 1
ATOM 1298 C C . VAL A 1 178 ? 25.467 15.494 15.101 1.00 55.03 178 VAL A C 1
ATOM 1300 O O . VAL A 1 178 ? 25.567 16.587 14.554 1.00 55.03 178 VAL A O 1
ATOM 1303 N N . SER A 1 179 ? 24.690 15.358 16.179 1.00 56.66 179 SER A N 1
ATOM 1304 C CA . SER A 1 179 ? 23.973 16.449 16.841 1.00 56.66 179 SER A CA 1
ATOM 1305 C C . SER A 1 179 ? 23.767 16.127 18.325 1.00 56.66 179 SER A C 1
ATOM 1307 O O . SER A 1 179 ? 23.910 14.973 18.717 1.00 56.66 179 SER A O 1
ATOM 1309 N N . ASN A 1 180 ? 23.368 17.110 19.141 1.00 57.34 180 ASN A N 1
ATOM 1310 C CA . ASN A 1 180 ? 23.027 16.952 20.570 1.00 57.34 180 ASN A CA 1
ATOM 1311 C C . ASN A 1 180 ? 21.892 15.935 20.866 1.00 57.34 180 ASN A C 1
ATOM 1313 O O . ASN A 1 180 ? 21.407 15.873 21.994 1.00 57.34 180 ASN A O 1
ATOM 1317 N N . SER A 1 181 ? 21.432 15.152 19.886 1.00 53.06 181 SER A N 1
ATOM 1318 C CA . SER A 1 181 ? 20.525 14.032 20.109 1.00 53.06 181 SER A CA 1
ATOM 1319 C C . SER A 1 181 ? 21.300 12.764 20.472 1.00 53.06 181 SER A C 1
ATOM 1321 O O . SER A 1 181 ? 22.156 12.316 19.711 1.00 53.06 181 SER A O 1
ATOM 1323 N N . SER A 1 182 ? 20.908 12.123 21.571 1.00 52.06 182 SER A N 1
ATOM 1324 C CA . SER A 1 182 ? 21.322 10.773 21.995 1.00 52.06 182 SER A CA 1
ATOM 1325 C C . SER A 1 182 ? 20.957 9.659 21.001 1.00 52.06 182 SER A C 1
ATOM 1327 O O . SER A 1 182 ? 21.381 8.517 21.168 1.00 52.06 182 SER A O 1
ATOM 1329 N N . VAL A 1 183 ? 20.160 9.971 19.977 1.00 55.19 183 VAL A N 1
ATOM 1330 C CA . VAL A 1 183 ? 19.627 9.006 19.016 1.00 55.19 183 VAL A CA 1
ATOM 1331 C C . VAL A 1 183 ? 20.543 8.918 17.801 1.00 55.19 183 VAL A C 1
ATOM 1333 O O . VAL A 1 183 ? 20.642 9.857 17.008 1.00 55.19 183 VAL A O 1
ATOM 1336 N N . TRP A 1 184 ? 21.190 7.764 17.643 1.00 59.09 184 TRP A N 1
ATOM 1337 C CA . TRP A 1 184 ? 21.933 7.411 16.439 1.00 59.09 184 TRP A CA 1
ATOM 1338 C C . TRP A 1 184 ? 20.969 7.332 15.263 1.00 59.09 184 TRP A C 1
ATOM 1340 O O . TRP A 1 184 ? 20.082 6.482 15.222 1.00 59.09 184 TRP A O 1
ATOM 1350 N N . LYS A 1 185 ? 21.134 8.239 14.305 1.00 56.34 1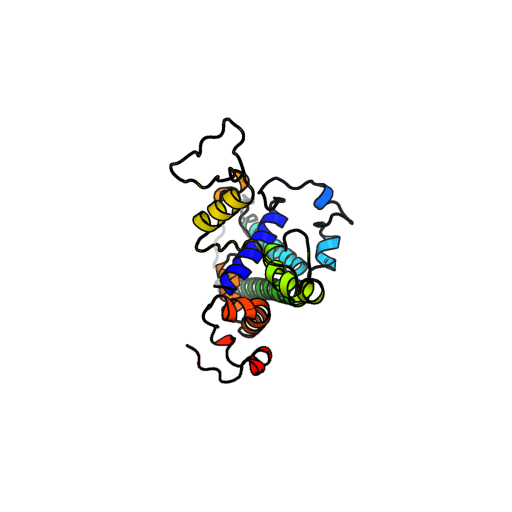85 LYS A N 1
ATOM 1351 C CA . LYS A 1 185 ? 20.462 8.142 13.015 1.00 56.34 185 LYS A CA 1
ATOM 1352 C C . LYS A 1 185 ? 21.391 7.367 12.095 1.00 56.34 185 LYS A C 1
ATOM 1354 O O . LYS A 1 185 ? 22.513 7.813 11.863 1.00 56.34 185 LYS A O 1
ATOM 1359 N N . CYS A 1 186 ? 20.943 6.228 11.574 1.00 52.25 186 CYS A N 1
ATOM 1360 C CA . CYS A 1 186 ? 21.551 5.689 10.363 1.00 52.25 186 CYS A CA 1
ATOM 1361 C C . CYS A 1 186 ? 21.512 6.802 9.309 1.00 52.25 186 CYS A C 1
ATOM 1363 O O . CYS A 1 186 ? 20.492 7.490 9.186 1.00 52.25 186 CYS A O 1
ATOM 1365 N N . ALA A 1 187 ? 22.616 7.019 8.593 1.00 53.34 187 ALA A N 1
ATOM 1366 C CA . ALA A 1 187 ? 22.573 7.877 7.422 1.00 53.34 187 ALA A CA 1
ATOM 1367 C C . ALA A 1 187 ? 21.567 7.240 6.459 1.00 53.34 187 ALA A C 1
ATOM 1369 O O . ALA A 1 187 ? 21.802 6.143 5.961 1.00 53.34 187 ALA A O 1
ATOM 1370 N N . LEU A 1 188 ? 20.407 7.875 6.284 1.00 53.81 188 LEU A N 1
ATOM 1371 C CA . LEU A 1 188 ? 19.480 7.466 5.241 1.00 53.81 188 LEU A CA 1
ATOM 1372 C C . LEU A 1 188 ? 20.205 7.690 3.915 1.00 53.81 188 LEU A C 1
ATOM 1374 O O . LEU A 1 188 ? 20.769 8.769 3.711 1.00 53.81 188 LEU A O 1
ATOM 1378 N N . GLY A 1 189 ? 20.218 6.678 3.051 1.00 56.22 189 GLY A N 1
ATOM 1379 C CA . GLY A 1 189 ? 20.799 6.805 1.721 1.00 56.22 189 GLY A CA 1
ATOM 1380 C C . GLY A 1 189 ? 20.202 7.999 0.967 1.00 56.22 189 GLY A C 1
ATOM 1381 O O . GLY A 1 189 ? 19.026 8.341 1.150 1.00 56.22 189 GLY A O 1
ATOM 1382 N N . THR A 1 190 ? 21.007 8.674 0.144 1.00 62.31 190 THR A N 1
ATOM 1383 C CA . THR A 1 190 ? 20.563 9.858 -0.617 1.00 62.31 190 THR A CA 1
ATOM 1384 C C . THR A 1 190 ? 19.522 9.508 -1.680 1.00 62.31 190 THR A C 1
ATOM 1386 O O . THR A 1 190 ? 18.763 10.352 -2.116 1.00 62.31 190 THR A O 1
ATOM 1389 N N . GLU A 1 191 ? 19.420 8.251 -2.064 1.00 57.25 191 GLU A N 1
ATOM 1390 C CA . GLU A 1 191 ? 18.306 7.654 -2.808 1.00 57.25 191 GLU A CA 1
ATOM 1391 C C . GLU A 1 191 ? 16.904 7.871 -2.194 1.00 57.25 191 GLU A C 1
ATOM 1393 O O . GLU A 1 191 ? 15.909 7.809 -2.914 1.00 57.25 191 GLU A O 1
ATOM 1398 N N . ASN A 1 192 ? 16.793 8.154 -0.888 1.00 56.78 192 ASN A N 1
ATOM 1399 C CA . ASN A 1 192 ? 15.505 8.340 -0.213 1.00 56.78 192 ASN A CA 1
ATOM 1400 C C . ASN A 1 192 ? 15.012 9.797 -0.189 1.00 56.78 192 ASN A C 1
ATOM 1402 O O . ASN A 1 192 ? 13.907 10.041 0.313 1.00 56.78 192 ASN A O 1
ATOM 1406 N N . VAL A 1 193 ? 15.771 10.778 -0.710 1.00 66.19 193 VAL A N 1
ATOM 1407 C CA . VAL A 1 193 ? 15.213 12.135 -0.866 1.00 66.19 193 VAL A CA 1
ATOM 1408 C C . VAL A 1 193 ? 14.089 12.126 -1.896 1.00 66.19 193 VAL A C 1
ATOM 1410 O O . VAL A 1 193 ? 14.181 11.486 -2.938 1.00 66.19 193 VAL A O 1
ATOM 1413 N N . ALA A 1 194 ? 13.019 12.866 -1.597 1.00 65.94 194 ALA A N 1
ATOM 1414 C CA . ALA A 1 194 ? 11.809 12.917 -2.416 1.00 65.94 194 ALA A CA 1
ATOM 1415 C C . ALA A 1 194 ? 12.091 13.241 -3.894 1.00 65.94 194 ALA A C 1
ATOM 1417 O O . ALA A 1 194 ? 11.434 12.691 -4.773 1.00 65.94 194 ALA A O 1
ATOM 1418 N N . ASP A 1 195 ? 13.100 14.073 -4.160 1.00 69.56 195 ASP A N 1
ATOM 1419 C CA . ASP A 1 195 ? 13.480 14.500 -5.510 1.00 69.56 195 ASP A CA 1
ATOM 1420 C C . ASP A 1 195 ? 14.169 13.397 -6.334 1.00 69.56 195 ASP A C 1
ATOM 1422 O O . ASP A 1 195 ? 14.195 13.478 -7.561 1.00 69.56 195 ASP A O 1
ATOM 1426 N N . ALA A 1 196 ? 14.710 12.361 -5.683 1.00 65.62 196 ALA A N 1
ATOM 1427 C CA . ALA A 1 196 ? 15.349 11.220 -6.342 1.00 65.62 196 ALA A CA 1
ATOM 1428 C C . ALA A 1 196 ? 14.351 10.111 -6.725 1.00 65.62 196 ALA A C 1
ATOM 1430 O O . ALA A 1 196 ? 14.702 9.188 -7.461 1.00 65.62 196 ALA A O 1
ATOM 1431 N N . LYS A 1 197 ? 13.103 10.191 -6.249 1.00 67.06 197 LYS A N 1
ATOM 1432 C CA . LYS A 1 197 ? 12.073 9.178 -6.495 1.00 67.06 197 LYS A CA 1
ATOM 1433 C C . LYS A 1 197 ? 11.380 9.438 -7.829 1.00 67.06 197 LYS A C 1
ATOM 1435 O O . LYS A 1 197 ? 10.963 10.565 -8.105 1.00 67.06 197 LYS A O 1
ATOM 1440 N N . ALA A 1 198 ? 11.201 8.403 -8.658 1.00 69.25 198 ALA A N 1
ATOM 1441 C CA . ALA A 1 198 ? 10.395 8.564 -9.865 1.00 69.25 198 ALA A CA 1
ATOM 1442 C C . ALA A 1 198 ? 8.983 9.034 -9.509 1.00 69.25 198 ALA A C 1
ATOM 1444 O O . ALA A 1 198 ? 8.351 8.546 -8.569 1.00 69.25 198 ALA A O 1
ATOM 1445 N N . LYS A 1 199 ? 8.474 9.971 -10.310 1.00 79.00 199 LYS A N 1
ATOM 1446 C CA . LYS A 1 199 ? 7.088 10.413 -10.201 1.00 79.00 199 LYS A CA 1
ATOM 1447 C C . LYS A 1 199 ? 6.174 9.254 -10.580 1.00 79.00 199 LYS A C 1
ATOM 1449 O O . LYS A 1 199 ? 6.201 8.782 -11.715 1.00 79.00 199 LYS A O 1
ATOM 1454 N N . LEU A 1 200 ? 5.360 8.816 -9.628 1.00 85.69 200 LEU A N 1
ATOM 1455 C CA . LEU A 1 200 ? 4.313 7.839 -9.887 1.00 85.69 200 LEU A CA 1
ATOM 1456 C C . LEU A 1 200 ? 3.218 8.443 -10.778 1.00 85.69 200 LEU A C 1
ATOM 1458 O O . LEU A 1 200 ? 2.937 9.639 -10.735 1.00 85.69 200 LEU A O 1
ATOM 1462 N N . VAL A 1 201 ? 2.573 7.584 -11.570 1.00 89.81 201 VAL A N 1
ATOM 1463 C CA . VAL A 1 201 ? 1.423 7.934 -12.431 1.00 89.81 201 VAL A CA 1
ATOM 1464 C C . VAL A 1 201 ? 0.158 8.301 -11.633 1.00 89.81 201 VAL A C 1
ATOM 1466 O O . VAL A 1 201 ? -0.794 8.890 -12.158 1.00 89.81 201 VAL A O 1
ATOM 1469 N N . ILE A 1 202 ? 0.155 7.972 -10.343 1.00 93.31 202 ILE A N 1
ATOM 1470 C CA . ILE A 1 202 ? -0.895 8.300 -9.383 1.00 93.31 202 ILE A CA 1
ATOM 1471 C C . ILE A 1 202 ? -0.333 9.156 -8.250 1.00 93.31 202 ILE A C 1
ATOM 1473 O O . ILE A 1 202 ? 0.831 9.033 -7.870 1.00 93.31 202 ILE A O 1
ATOM 1477 N N . SER A 1 203 ? -1.185 10.002 -7.684 1.00 93.62 203 SER A N 1
ATOM 1478 C CA . SER A 1 203 ? -0.910 10.800 -6.490 1.00 93.62 203 SER A CA 1
ATOM 1479 C C . SER A 1 203 ? -1.592 10.205 -5.255 1.00 93.62 203 SER A C 1
ATOM 1481 O O . SER A 1 203 ? -2.536 9.423 -5.364 1.00 93.62 203 SER A O 1
ATOM 1483 N N . LYS A 1 204 ? -1.131 10.571 -4.053 1.00 93.75 204 LYS A N 1
ATOM 1484 C CA . LYS A 1 204 ? -1.818 10.161 -2.815 1.00 93.75 204 LYS A CA 1
ATOM 1485 C C . LYS A 1 204 ? -3.260 10.668 -2.793 1.00 93.75 204 LYS A C 1
ATOM 1487 O O . LYS A 1 204 ? -4.145 9.959 -2.330 1.00 9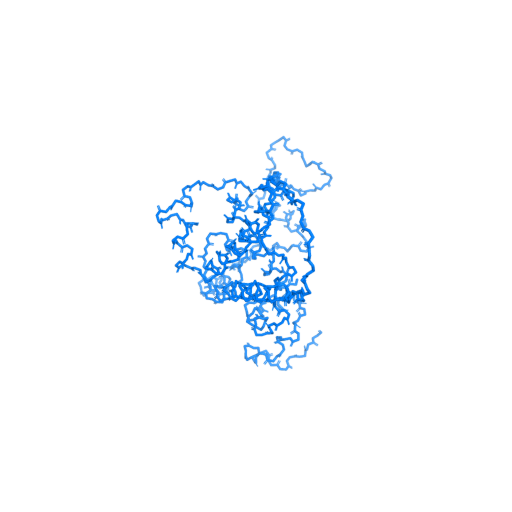3.75 204 LYS A O 1
ATOM 1492 N N . GLU A 1 205 ? -3.486 11.862 -3.344 1.00 96.12 205 GLU A N 1
ATOM 1493 C CA . GLU A 1 205 ? -4.817 12.448 -3.493 1.00 96.12 205 GLU A CA 1
ATOM 1494 C C . GLU A 1 205 ? -5.722 11.586 -4.376 1.00 96.12 205 GLU A C 1
ATOM 1496 O O . GLU A 1 205 ? -6.870 11.373 -4.010 1.00 96.12 205 GLU A O 1
ATOM 1501 N N . ASP A 1 206 ? -5.214 11.009 -5.474 1.00 96.00 206 ASP A N 1
ATOM 1502 C CA . ASP A 1 206 ? -5.988 10.077 -6.310 1.00 96.00 206 ASP A CA 1
ATOM 1503 C C . ASP A 1 206 ? -6.505 8.880 -5.492 1.00 96.00 206 ASP A C 1
ATOM 1505 O O . ASP A 1 206 ? -7.669 8.485 -5.617 1.00 96.00 206 ASP A O 1
ATOM 1509 N N . VAL A 1 207 ? -5.658 8.320 -4.621 1.00 96.50 207 VAL A N 1
ATOM 1510 C CA . VAL A 1 207 ? -6.022 7.185 -3.759 1.00 96.50 207 VAL A CA 1
ATOM 1511 C C . VAL A 1 207 ? -7.019 7.608 -2.681 1.00 96.50 207 VAL A C 1
ATOM 1513 O O . VAL A 1 207 ? -8.046 6.951 -2.522 1.00 96.50 207 VAL A O 1
ATOM 1516 N N . PHE A 1 208 ? -6.783 8.722 -1.980 1.00 96.25 208 PHE A N 1
ATOM 1517 C CA . PHE A 1 208 ? -7.731 9.240 -0.983 1.00 96.25 208 PHE A CA 1
ATOM 1518 C C . PHE A 1 208 ? -9.090 9.572 -1.597 1.00 96.25 208 PHE A C 1
ATOM 1520 O O . PHE A 1 208 ? -10.127 9.194 -1.054 1.00 96.25 208 PHE A O 1
ATOM 1527 N N . SER A 1 209 ? -9.091 10.226 -2.755 1.00 96.50 209 SER A N 1
ATOM 1528 C CA . SER A 1 209 ? -10.290 10.524 -3.529 1.00 96.50 209 SER A CA 1
ATOM 1529 C C . SER A 1 209 ? -11.047 9.250 -3.921 1.00 96.50 209 SER A C 1
ATOM 1531 O O . SER A 1 209 ? -12.272 9.207 -3.809 1.00 96.50 209 SER A O 1
ATOM 1533 N N . THR A 1 210 ? -10.331 8.194 -4.316 1.00 96.88 210 THR A N 1
ATOM 1534 C CA . THR A 1 210 ? -10.920 6.883 -4.628 1.00 96.88 210 THR A CA 1
ATOM 1535 C C . THR A 1 210 ? -11.553 6.243 -3.396 1.00 96.88 210 THR A C 1
ATOM 1537 O O . THR A 1 210 ? -12.702 5.813 -3.465 1.00 96.88 210 THR A O 1
ATOM 1540 N N . LEU A 1 211 ? -10.859 6.233 -2.256 1.00 95.69 211 LEU A N 1
ATOM 1541 C CA . LEU A 1 211 ? -11.391 5.705 -0.995 1.00 95.69 211 LEU A CA 1
ATOM 1542 C C . LEU A 1 211 ? -12.631 6.482 -0.533 1.00 95.69 211 LEU A C 1
ATOM 1544 O O . LEU A 1 211 ? -13.649 5.880 -0.205 1.00 95.69 211 LEU A O 1
ATOM 1548 N N . LYS A 1 212 ? -12.593 7.816 -0.606 1.00 94.81 212 LYS A N 1
ATOM 1549 C CA . LYS A 1 212 ? -13.719 8.689 -0.242 1.00 94.81 212 LYS A CA 1
ATOM 1550 C C . LYS A 1 212 ? -14.962 8.441 -1.102 1.00 94.81 212 LYS A C 1
ATOM 1552 O O . LYS A 1 212 ? -16.077 8.515 -0.597 1.00 94.81 212 LYS A O 1
ATOM 1557 N N . ARG A 1 213 ? -14.787 8.159 -2.398 1.00 95.88 213 ARG A N 1
ATOM 1558 C CA . ARG A 1 213 ? -15.898 7.830 -3.310 1.00 95.88 213 ARG A CA 1
ATOM 1559 C C . ARG A 1 213 ? -16.428 6.406 -3.136 1.00 95.88 213 ARG A C 1
ATOM 1561 O O . ARG A 1 213 ? -17.523 6.123 -3.609 1.00 95.88 213 ARG A O 1
ATOM 1568 N N . ASN A 1 214 ? -15.687 5.529 -2.456 1.00 95.81 214 ASN A N 1
ATOM 1569 C CA . ASN A 1 214 ? -16.004 4.109 -2.333 1.00 95.81 214 ASN A CA 1
ATOM 1570 C C . ASN A 1 214 ? -15.983 3.653 -0.861 1.00 95.81 214 ASN A C 1
ATOM 1572 O O . ASN A 1 214 ? -15.035 2.984 -0.438 1.00 95.81 214 ASN A O 1
ATOM 1576 N N . PRO A 1 215 ? -17.042 3.952 -0.080 1.00 93.38 215 PRO A N 1
ATOM 1577 C CA . PRO A 1 215 ? -17.108 3.626 1.348 1.00 93.38 215 PRO A CA 1
ATOM 1578 C C . PRO A 1 215 ? -16.901 2.141 1.673 1.00 93.38 215 PRO A C 1
ATOM 1580 O O . PRO A 1 215 ? -16.358 1.813 2.723 1.00 93.38 215 PRO A O 1
ATOM 1583 N N . SER A 1 216 ? -17.267 1.234 0.762 1.00 93.06 216 SER A N 1
ATOM 1584 C CA . SER A 1 216 ? -17.045 -0.207 0.935 1.00 93.06 216 SER A CA 1
ATOM 1585 C C . SER A 1 216 ? -15.561 -0.584 1.013 1.00 93.06 216 SER A C 1
ATOM 1587 O O . SER A 1 216 ? -15.206 -1.503 1.745 1.00 93.06 216 SER A O 1
ATOM 1589 N N . LEU A 1 217 ? -14.670 0.132 0.314 1.00 94.44 217 LEU A N 1
ATOM 1590 C CA . LEU A 1 217 ? -13.222 -0.075 0.438 1.00 94.44 217 LEU A CA 1
ATOM 1591 C C . LEU A 1 217 ? -12.711 0.397 1.803 1.00 94.44 217 LEU A C 1
ATOM 1593 O O . LEU A 1 217 ? -11.860 -0.255 2.400 1.00 94.44 217 LEU A O 1
ATOM 1597 N N . VAL A 1 218 ? -13.254 1.503 2.318 1.00 93.06 218 VAL A N 1
ATOM 1598 C CA . VAL A 1 218 ? -12.901 2.029 3.646 1.00 93.06 218 VAL A CA 1
ATOM 1599 C C . VAL A 1 218 ? -13.363 1.072 4.748 1.00 93.06 218 VAL A C 1
ATOM 1601 O O . VAL A 1 218 ? -12.591 0.777 5.653 1.00 93.06 218 VAL A O 1
ATOM 1604 N N . GLN A 1 219 ? -14.569 0.512 4.635 1.00 89.81 219 GLN A N 1
ATOM 1605 C CA . GLN A 1 219 ? -15.089 -0.506 5.561 1.00 89.81 219 GLN A CA 1
ATOM 1606 C C . GLN A 1 219 ? -14.191 -1.745 5.639 1.00 89.81 219 GLN A C 1
ATOM 1608 O O . GLN A 1 219 ? -13.828 -2.198 6.727 1.00 89.81 219 GLN A O 1
ATOM 1613 N N . ARG A 1 220 ? -13.777 -2.252 4.476 1.00 90.31 220 ARG A N 1
ATOM 1614 C CA . ARG A 1 220 ? -12.824 -3.360 4.346 1.00 90.31 220 ARG A CA 1
ATOM 1615 C C . ARG A 1 220 ? -11.491 -3.052 5.029 1.00 90.31 220 ARG A C 1
ATOM 1617 O O . ARG A 1 220 ? -11.024 -3.812 5.876 1.00 90.31 220 ARG A O 1
ATOM 1624 N N . LEU A 1 221 ? -10.929 -1.872 4.761 1.00 90.06 221 LEU A N 1
ATOM 1625 C CA . LEU A 1 221 ? -9.706 -1.404 5.417 1.00 90.06 221 LEU A CA 1
ATOM 1626 C C . LEU A 1 221 ? -9.862 -1.263 6.933 1.00 90.06 221 LEU A C 1
ATOM 1628 O O . LEU A 1 221 ? -8.948 -1.620 7.670 1.00 90.06 221 LEU A O 1
ATOM 1632 N N . CYS A 1 222 ? -11.005 -0.792 7.424 1.00 87.94 222 CYS A N 1
ATOM 1633 C CA . CYS A 1 222 ? -11.258 -0.714 8.859 1.00 87.94 222 CYS A CA 1
ATOM 1634 C C . CYS A 1 222 ? -11.262 -2.082 9.535 1.00 87.94 222 CYS A C 1
ATOM 1636 O O . CYS A 1 222 ? -10.785 -2.185 10.660 1.00 87.94 222 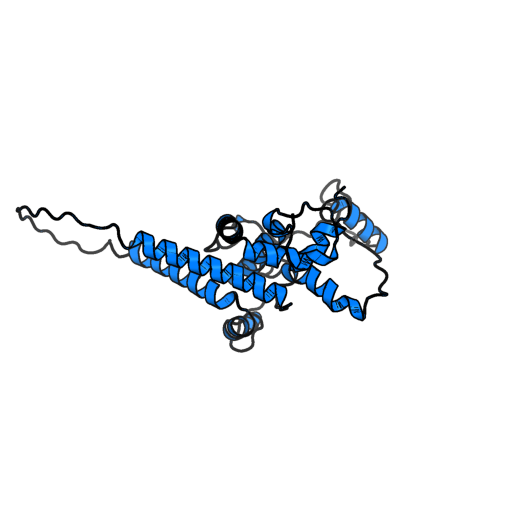CYS A O 1
ATOM 1638 N N . THR A 1 223 ? -11.735 -3.126 8.852 1.00 83.69 223 THR A N 1
ATOM 1639 C CA . THR A 1 223 ? -11.646 -4.501 9.362 1.00 83.69 223 THR A CA 1
ATOM 1640 C C . THR A 1 223 ? -10.189 -4.934 9.495 1.00 83.69 223 THR A C 1
ATOM 1642 O O . THR A 1 223 ? -9.793 -5.440 10.545 1.00 83.69 223 THR A O 1
ATOM 1645 N N . VAL A 1 224 ? -9.370 -4.666 8.473 1.00 84.00 224 VAL A N 1
ATOM 1646 C CA . VAL A 1 224 ? -7.932 -4.971 8.512 1.00 84.00 224 VAL A CA 1
ATOM 1647 C C . VAL A 1 224 ? -7.222 -4.212 9.637 1.00 84.00 224 VAL A C 1
ATOM 1649 O O . VAL A 1 224 ? -6.449 -4.796 10.393 1.00 84.00 224 VAL A O 1
ATOM 1652 N N . TYR A 1 225 ? -7.491 -2.913 9.760 1.00 84.94 225 TYR A N 1
ATOM 1653 C CA . TYR A 1 225 ? -6.823 -2.019 10.705 1.00 84.94 225 TYR A CA 1
ATOM 1654 C C . TYR A 1 225 ? -7.566 -1.882 12.041 1.00 84.94 225 TYR A C 1
ATOM 1656 O O . TYR A 1 225 ? -7.316 -0.940 12.795 1.00 84.94 225 TYR A O 1
ATOM 1664 N N . MET A 1 226 ? -8.480 -2.798 12.376 1.00 82.75 226 MET A N 1
ATOM 1665 C CA . MET A 1 226 ? -9.363 -2.620 13.534 1.00 82.75 226 MET A CA 1
ATOM 1666 C C . MET A 1 226 ? -8.588 -2.491 14.851 1.00 82.75 226 MET A C 1
ATOM 1668 O O . MET A 1 226 ? -8.943 -1.698 15.726 1.00 82.75 226 MET A O 1
ATOM 1672 N N . GLN A 1 227 ? -7.483 -3.228 14.978 1.00 75.44 227 GLN A N 1
ATOM 1673 C CA . GLN A 1 227 ? -6.609 -3.137 16.144 1.00 75.44 227 GLN A CA 1
ATOM 1674 C C . GLN A 1 227 ? -6.023 -1.738 16.326 1.00 75.44 227 GLN A C 1
ATOM 1676 O O . GLN A 1 227 ? -5.902 -1.283 17.458 1.00 75.44 227 GLN A O 1
ATOM 1681 N N . ASP A 1 228 ? -5.697 -1.022 15.250 1.00 78.69 228 ASP A N 1
ATOM 1682 C CA . ASP A 1 228 ? -5.207 0.346 15.382 1.00 78.69 228 ASP A CA 1
ATOM 1683 C C . ASP A 1 228 ? -6.260 1.265 15.999 1.00 78.69 228 ASP A C 1
ATOM 1685 O O . ASP A 1 228 ? -5.943 2.066 16.878 1.00 78.69 228 ASP A O 1
ATOM 1689 N N . TYR A 1 229 ? -7.511 1.156 15.552 1.00 81.50 229 TYR A N 1
ATOM 1690 C CA . TYR A 1 229 ? -8.597 1.983 16.070 1.00 81.50 229 TYR A CA 1
ATOM 1691 C C . TYR A 1 229 ? -8.862 1.686 17.550 1.00 81.50 229 TYR A C 1
ATOM 1693 O O . TYR A 1 229 ? -8.910 2.610 18.360 1.00 81.50 229 TYR A O 1
ATOM 1701 N N . ILE A 1 230 ? -8.934 0.405 17.928 1.00 76.94 230 ILE A N 1
ATOM 1702 C CA . ILE A 1 230 ? -9.198 -0.003 19.317 1.00 76.94 230 ILE A CA 1
ATOM 1703 C C . ILE A 1 230 ? -7.992 0.268 20.224 1.00 76.94 230 ILE A C 1
ATOM 1705 O O . ILE A 1 230 ? -8.126 0.883 21.279 1.00 76.94 230 ILE A O 1
ATOM 1709 N N . CYS A 1 231 ? -6.815 -0.237 19.854 1.00 74.56 231 CYS A N 1
ATOM 1710 C CA . CYS A 1 231 ? -5.660 -0.307 20.747 1.00 74.56 231 CYS A CA 1
ATOM 1711 C C . CYS A 1 231 ? -4.840 0.983 20.759 1.00 74.56 231 CYS A C 1
ATOM 1713 O O . CYS A 1 231 ? -4.202 1.278 21.768 1.00 74.56 231 CYS A O 1
ATOM 1715 N N . LEU A 1 232 ? -4.830 1.743 19.660 1.00 75.81 232 LEU A N 1
ATOM 1716 C CA . LEU A 1 232 ? -4.079 3.000 19.565 1.00 75.81 232 LEU A CA 1
ATOM 1717 C C . LEU A 1 232 ? -4.976 4.237 19.709 1.00 75.81 232 LEU A C 1
ATOM 1719 O O . LEU A 1 232 ? -4.468 5.356 19.653 1.00 75.81 232 LEU A O 1
ATOM 1723 N N . GLY A 1 233 ? -6.285 4.047 19.914 1.00 77.25 233 GLY A N 1
ATOM 1724 C CA . GLY A 1 233 ? -7.237 5.126 20.179 1.00 77.25 233 GLY A CA 1
ATOM 1725 C C . GLY A 1 233 ? -7.470 6.056 18.988 1.00 77.25 233 GLY A C 1
ATOM 1726 O O . GLY A 1 233 ? -7.773 7.233 19.180 1.00 77.25 233 GLY A O 1
ATOM 1727 N N . PHE A 1 234 ? -7.294 5.571 17.755 1.00 83.19 234 PHE A N 1
ATOM 1728 C CA . PHE A 1 234 ? -7.680 6.352 16.580 1.00 83.19 234 PHE A CA 1
ATOM 1729 C C . PHE A 1 234 ? -9.206 6.411 16.463 1.00 83.19 234 PHE A C 1
ATOM 1731 O O . PHE A 1 234 ? -9.888 5.409 16.667 1.00 83.19 234 PHE A O 1
ATOM 1738 N N . ALA A 1 235 ? -9.739 7.574 16.082 1.00 85.56 235 ALA A N 1
ATOM 1739 C CA . ALA A 1 235 ? -11.160 7.713 15.787 1.00 85.56 235 ALA A CA 1
ATOM 1740 C C . ALA A 1 235 ? -11.545 6.812 14.606 1.00 85.56 235 ALA A C 1
ATOM 1742 O O . ALA A 1 235 ? -10.888 6.838 13.562 1.00 85.56 235 ALA A O 1
ATOM 1743 N N . LEU A 1 236 ? -12.605 6.026 14.784 1.00 84.56 236 LEU A N 1
ATOM 1744 C CA . LEU A 1 236 ? -13.155 5.180 13.734 1.00 84.56 236 LEU A CA 1
ATOM 1745 C C . LEU A 1 236 ? -13.853 6.070 12.683 1.00 84.56 236 LEU A C 1
ATOM 1747 O O . LEU A 1 236 ? -14.658 6.918 13.072 1.00 84.56 236 LEU A O 1
ATOM 1751 N N . PRO A 1 237 ? -13.562 5.923 11.376 1.00 86.62 237 PRO A N 1
ATOM 1752 C CA . PRO A 1 237 ? -14.277 6.648 10.330 1.00 86.62 237 PRO A CA 1
ATOM 1753 C C . PRO A 1 237 ? -15.774 6.331 10.360 1.00 86.62 237 PRO A C 1
ATOM 1755 O O . PRO A 1 237 ? -16.161 5.201 10.666 1.00 86.62 237 PRO A O 1
ATOM 1758 N N . ALA A 1 238 ? -16.612 7.303 9.996 1.00 86.62 238 ALA A N 1
ATOM 1759 C CA . ALA A 1 238 ? -18.068 7.141 9.995 1.00 86.62 238 ALA A CA 1
ATOM 1760 C C . ALA A 1 238 ? -18.516 5.988 9.083 1.00 86.62 238 ALA A C 1
ATOM 1762 O O . ALA A 1 238 ? -19.449 5.258 9.403 1.00 86.62 238 ALA A O 1
ATOM 1763 N N . GLU A 1 239 ? -17.806 5.781 7.974 1.00 85.88 239 GLU A N 1
ATOM 1764 C CA . GLU A 1 239 ? -18.025 4.687 7.032 1.00 85.88 239 GLU A CA 1
ATOM 1765 C C . GLU A 1 239 ? -17.877 3.314 7.696 1.00 85.88 239 GLU A C 1
ATOM 1767 O O . GLU A 1 239 ? -18.490 2.351 7.242 1.00 85.88 239 GLU A O 1
ATOM 1772 N N . CYS A 1 240 ? -17.089 3.227 8.766 1.00 82.56 240 CYS A N 1
ATOM 1773 C CA . CYS A 1 240 ? -16.789 1.998 9.488 1.00 82.56 240 CYS A CA 1
ATOM 1774 C C . CYS A 1 240 ? -17.713 1.776 10.690 1.00 82.56 240 CYS A C 1
ATOM 1776 O O . CYS A 1 240 ? -17.713 0.691 11.269 1.00 82.56 240 CYS A O 1
ATOM 1778 N N . GLU A 1 241 ? -18.536 2.760 11.055 1.00 79.62 241 GLU A N 1
ATOM 1779 C CA . GLU A 1 241 ? -19.543 2.587 12.095 1.00 79.62 241 GLU A CA 1
ATOM 1780 C C . GLU A 1 241 ? -20.662 1.649 11.614 1.00 79.62 241 GLU A C 1
ATOM 1782 O O . GLU A 1 241 ? -21.320 1.897 10.607 1.00 79.62 241 GLU A O 1
ATOM 1787 N N . GLY A 1 242 ? -20.890 0.549 12.340 1.00 66.00 242 GLY A N 1
ATOM 1788 C CA . GLY A 1 242 ? -21.959 -0.406 12.021 1.00 66.00 242 GLY A CA 1
ATOM 1789 C C . GLY A 1 242 ? -21.616 -1.448 10.949 1.00 66.00 242 GLY A C 1
ATOM 1790 O O . GLY A 1 242 ? -22.507 -2.187 10.526 1.00 66.00 242 GLY A O 1
ATOM 1791 N N . GLY A 1 243 ? -20.347 -1.553 10.535 1.00 65.94 243 GLY A N 1
ATOM 1792 C CA . GLY A 1 243 ? -19.876 -2.688 9.735 1.00 65.94 243 GLY A CA 1
ATOM 1793 C C . GLY A 1 243 ? -20.211 -4.018 10.420 1.00 65.94 243 GLY A C 1
ATOM 1794 O O . GLY A 1 243 ? -20.129 -4.130 11.649 1.00 65.94 243 GLY A O 1
ATOM 1795 N N . LYS A 1 244 ? -20.605 -5.038 9.642 1.00 61.75 244 LYS A N 1
ATOM 1796 C CA . LYS A 1 244 ? -20.938 -6.377 10.175 1.00 61.75 244 LYS A CA 1
ATOM 1797 C C . LYS A 1 244 ? -19.802 -6.923 11.037 1.00 61.75 244 LYS A C 1
ATOM 1799 O O . LYS A 1 244 ? -20.057 -7.555 12.064 1.00 61.75 244 LYS A O 1
ATOM 1804 N N . GLU A 1 245 ? -18.572 -6.631 10.637 1.00 62.31 245 GLU A N 1
ATOM 1805 C CA . GLU A 1 245 ? -17.346 -7.050 11.299 1.00 62.31 245 GLU A CA 1
ATOM 1806 C C . GLU A 1 245 ? -17.141 -6.388 12.658 1.00 62.31 245 GLU A C 1
ATOM 1808 O O . GLU A 1 245 ? -16.316 -6.881 13.409 1.00 62.31 245 GLU A O 1
ATOM 1813 N N . LEU A 1 246 ? -17.874 -5.324 13.010 1.00 63.22 246 LEU A N 1
ATOM 1814 C CA . LEU A 1 246 ? -17.763 -4.628 14.301 1.00 63.22 246 LEU A CA 1
ATOM 1815 C C . LEU A 1 246 ? -18.957 -4.865 15.226 1.00 63.22 246 LEU A C 1
ATOM 1817 O O . LEU A 1 246 ? -18.985 -4.363 16.349 1.00 63.22 246 LEU A O 1
ATOM 1821 N N . SER A 1 247 ? -19.928 -5.668 14.788 1.00 68.75 247 SER A N 1
ATOM 1822 C CA . SER A 1 247 ? -21.106 -6.021 15.590 1.00 68.75 247 SER A CA 1
ATOM 1823 C C . SER A 1 247 ? -20.752 -6.672 16.938 1.00 68.75 247 SER A C 1
ATOM 1825 O O . SER A 1 247 ? -21.513 -6.552 17.895 1.00 68.75 247 SER A O 1
ATOM 1827 N N . TRP A 1 248 ? -19.575 -7.301 17.050 1.00 65.50 248 TRP A N 1
ATOM 1828 C CA . TRP A 1 248 ? -19.077 -7.906 18.290 1.00 65.50 248 TRP A CA 1
ATOM 1829 C C . TRP A 1 248 ? -18.531 -6.903 19.315 1.00 65.50 248 TRP A C 1
ATOM 1831 O O . TRP A 1 248 ? -18.365 -7.278 20.476 1.00 65.50 248 TRP A O 1
ATOM 1841 N N . LEU A 1 249 ? -18.257 -5.646 18.942 1.00 62.75 249 LEU A N 1
ATOM 1842 C CA . LEU A 1 249 ? -17.785 -4.647 19.912 1.00 62.75 249 LEU A CA 1
ATOM 1843 C C . LEU A 1 249 ? -18.864 -4.214 20.911 1.00 62.75 249 LEU A C 1
ATOM 1845 O O . LEU A 1 249 ? -18.514 -3.698 21.975 1.00 62.75 249 LEU A O 1
ATOM 1849 N N . GLY A 1 250 ? -20.138 -4.490 20.611 1.00 58.75 250 GLY A N 1
ATOM 1850 C CA . GLY A 1 250 ? -21.281 -4.132 21.448 1.00 58.75 250 GLY A CA 1
ATOM 1851 C C . GLY A 1 250 ? -21.407 -2.624 21.696 1.00 58.75 250 GLY A C 1
ATOM 1852 O O . GLY A 1 250 ? -20.562 -1.827 21.292 1.00 58.75 250 GLY A O 1
ATOM 1853 N N . ASP A 1 251 ? -22.455 -2.226 22.417 1.00 60.41 251 ASP A N 1
ATOM 1854 C CA . ASP A 1 251 ? -22.666 -0.843 22.874 1.00 60.41 251 ASP A CA 1
ATOM 1855 C C . ASP A 1 251 ? -21.716 -0.478 24.030 1.00 60.41 251 ASP A C 1
ATOM 1857 O O . ASP A 1 251 ? -22.137 -0.002 25.088 1.00 60.41 251 ASP A O 1
ATOM 1861 N N . LYS A 1 252 ? -20.410 -0.740 23.894 1.00 51.56 252 LYS A N 1
ATOM 1862 C CA . LYS A 1 252 ? -19.461 -0.213 24.875 1.00 51.56 252 LYS A CA 1
ATOM 1863 C C . LYS A 1 252 ? -19.430 1.313 24.749 1.00 51.56 252 LYS A C 1
ATOM 1865 O O . LYS A 1 252 ? -19.304 1.822 23.633 1.00 51.56 252 LYS A O 1
ATOM 1870 N N . PRO A 1 253 ? -19.540 2.049 25.871 1.00 44.69 253 PRO A N 1
ATOM 1871 C CA . PRO A 1 253 ? -19.542 3.501 25.845 1.00 44.69 253 PRO A CA 1
ATOM 1872 C C . PRO A 1 253 ? -18.235 3.979 25.216 1.00 44.69 253 PRO A C 1
ATOM 1874 O O . PRO A 1 253 ? -17.148 3.660 25.701 1.00 44.69 253 PRO A O 1
ATOM 1877 N N . ARG A 1 254 ? -18.362 4.696 24.097 1.00 52.78 254 ARG A N 1
ATOM 1878 C CA . ARG A 1 254 ? -17.246 5.366 23.433 1.00 52.78 254 ARG A CA 1
ATOM 1879 C C . ARG A 1 254 ? -16.780 6.473 24.388 1.00 52.78 254 ARG A C 1
ATOM 1881 O O . ARG A 1 254 ? -17.566 7.370 24.689 1.00 52.78 254 ARG A O 1
ATOM 1888 N N . GLY A 1 255 ? -15.585 6.302 24.953 1.00 46.34 255 GLY A N 1
ATOM 1889 C CA . GLY A 1 255 ? -14.953 7.255 25.871 1.00 46.34 255 GLY A CA 1
ATOM 1890 C C . GLY A 1 255 ? -14.440 8.498 25.166 1.00 46.34 255 GLY A C 1
ATOM 1891 O O . GLY A 1 255 ? -14.144 8.399 23.954 1.00 46.34 255 GLY A O 1
#

Sequence (255 aa):
EPIGRFVASIFEVLERLINRVSPSGELMDASMYVEPSGPLSATVLSRTTSWHAPLQTLLALNGSSHAANGSAAHRGGTDVGNSGGNNGGNSGGNGGAALNAREAAIYDLVSGFVSDLECGIVYSASEHMATQISFLTSGDLERGAHLDVQIRLSNISADLERLGKLLRYSPPNDARPVSNSSVWKCALGTENVADAKAKLVISKEDVFSTLKRNPSLVQRLCTVYMQDYICLGFALPAECEGGKELSWLGDKPRG

Organism: Chrysotila carterae (NCBI:txid13221)